Protein AF-K1U2W3-F1 (afdb_monomer)

Nearest PDB structures (foldseek):
  8jty-assembly1_A  TM=2.819E-01  e=9.064E+00  Homo sapiens

Sequence (223 aa):
GIPAWRIVFTFLGMDSWVSMHGISTFSLTIGEWFLGCLILLYLIFPLLRFFMIKSEKFFFIIATGIYLIVLFHYDFSVPIHMNFFLKGYEFVIGMMIGYYHEKFNPKWIFLSLPVVIFFVLCPFALPISTGLKITILAVAFWISAACLEPVLEKGHGRFLRTISNYSYEVFLVHHIIIYFITPRAIPYMRGMVGVLGLFLVELLLMAVLGFLLKFISDQCIAA

Foldseek 3Di:
DQDPVLCVCVVVLNQQLVVLVVRHGPDPLFNHNVNNLVVVLVVCVVVLVVVCVVPVVVSLVVLVVQLVCCQVVPPDSGDPVSDSSLVSSLVSVVVCCVPPPPADDLVLLVVLVVLLVCCLQPVPPDPDGNSVSVSSNSVSVVSNVRSCVVVCCVVVVPVVVVVVLLVVLLVRCLVVLCVPQVVVQVVVQDPSVSVVVSVVVSVVVSVVRSVVVSVVVVVVVVD

Organism: NCBI:txid408170

Secondary structure (DSSP, 8-state):
---GGGHHHHHTT-HHHHHHTT------SSS-HHHHHHHHHHHHHHHHHHHHHH-HHHHHHHHHHHHHHHHHS---SS-GGG-HHHHHHHHHHHHHHHHH-SS--GGGHHHHHHHHHHHHH-TTS--S-HHHHHHHHHHHHHHHHHHHHHHHHTTTTHHHHHHHHHHHHHHHHHHHHHHHHHHHHGGG--HHHHHHHHHHHHHHHHHHHHHHHHHHHHHHHH-

InterPro domains:
  IPR002656 Acyltransferase 3 domain [PF01757] (18-211)

Mean predicted aligned error: 6.14 Å

pLDDT: mean 88.15, std 7.67, range [52.78, 97.62]

Structure (mmCIF, N/CA/C/O backbone):
data_AF-K1U2W3-F1
#
_entry.id   AF-K1U2W3-F1
#
loop_
_atom_site.group_PDB
_atom_site.id
_atom_site.type_symbol
_atom_site.label_atom_id
_atom_site.label_alt_id
_atom_site.label_comp_id
_atom_site.label_asym_id
_atom_site.label_entity_id
_atom_site.label_seq_id
_atom_site.pdbx_PDB_ins_code
_atom_site.Cartn_x
_atom_site.Cartn_y
_atom_site.Cartn_z
_atom_site.occupancy
_atom_site.B_iso_or_equiv
_atom_site.auth_seq_id
_atom_site.auth_comp_id
_atom_site.auth_asym_id
_atom_site.auth_atom_id
_atom_site.pdbx_PDB_model_num
ATOM 1 N N . GLY A 1 1 ? 12.470 -21.668 -22.180 1.00 72.81 1 GLY A N 1
ATOM 2 C CA . GLY A 1 1 ? 11.180 -20.994 -22.441 1.00 72.81 1 GLY A CA 1
ATOM 3 C C . GLY A 1 1 ? 10.257 -21.176 -21.251 1.00 72.81 1 GLY A C 1
ATOM 4 O O . GLY A 1 1 ? 10.437 -22.142 -20.518 1.00 72.81 1 GLY A O 1
ATOM 5 N N . ILE A 1 2 ? 9.318 -20.253 -21.028 1.00 82.69 2 ILE A N 1
ATOM 6 C CA . ILE A 1 2 ? 8.350 -20.325 -19.918 1.00 82.69 2 ILE A CA 1
ATOM 7 C C . ILE A 1 2 ? 7.265 -21.369 -20.263 1.00 82.69 2 ILE A C 1
ATOM 9 O O . ILE A 1 2 ? 6.717 -21.302 -21.363 1.00 82.69 2 ILE A O 1
ATOM 13 N N . PRO A 1 3 ? 6.942 -22.336 -19.378 1.00 88.81 3 PRO A N 1
ATOM 14 C CA . PRO A 1 3 ? 5.881 -23.316 -19.629 1.00 88.81 3 PRO A CA 1
ATOM 15 C C . PRO A 1 3 ? 4.507 -22.661 -19.826 1.00 88.81 3 PRO A C 1
ATOM 17 O O . PRO A 1 3 ? 4.100 -21.842 -19.003 1.00 88.81 3 PRO A O 1
ATOM 20 N N . ALA A 1 4 ? 3.762 -23.072 -20.858 1.00 88.62 4 ALA A N 1
ATOM 21 C CA . ALA A 1 4 ? 2.494 -22.443 -21.256 1.00 88.62 4 ALA A CA 1
ATOM 22 C C . ALA A 1 4 ? 1.434 -22.394 -20.140 1.00 88.62 4 ALA A C 1
ATOM 24 O O . ALA A 1 4 ? 0.724 -21.402 -20.011 1.00 88.62 4 ALA A O 1
ATOM 25 N N . TRP A 1 5 ? 1.367 -23.414 -19.277 1.00 89.56 5 TRP A N 1
ATOM 26 C CA . TRP A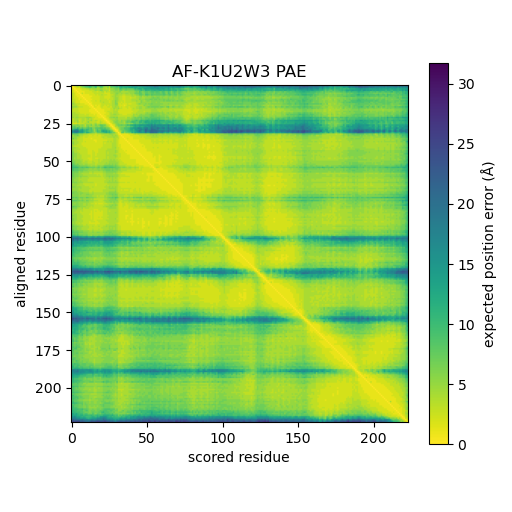 1 5 ? 0.407 -23.460 -18.165 1.00 89.56 5 TRP A CA 1
ATOM 27 C C . TRP A 1 5 ? 0.561 -22.291 -17.175 1.00 89.56 5 TRP A C 1
ATOM 29 O O . TRP A 1 5 ? -0.393 -21.940 -16.486 1.00 89.56 5 TRP A O 1
ATOM 39 N N . ARG A 1 6 ? 1.735 -21.639 -17.121 1.00 87.25 6 ARG A N 1
ATOM 40 C CA . ARG A 1 6 ? 1.985 -20.490 -16.233 1.00 87.25 6 ARG A CA 1
ATOM 41 C C . ARG A 1 6 ? 1.226 -19.224 -16.638 1.00 87.25 6 ARG A C 1
ATOM 43 O O . ARG A 1 6 ? 1.219 -18.275 -15.861 1.00 87.25 6 ARG A O 1
ATOM 50 N N . ILE A 1 7 ? 0.561 -19.211 -17.798 1.00 88.44 7 ILE A N 1
ATOM 51 C CA . ILE A 1 7 ? -0.344 -18.126 -18.210 1.00 88.44 7 ILE A CA 1
ATOM 52 C C . ILE A 1 7 ? -1.524 -17.954 -17.244 1.00 88.44 7 ILE A C 1
ATOM 54 O O . ILE A 1 7 ? -2.069 -16.862 -17.113 1.00 88.44 7 ILE A O 1
ATOM 58 N N . VAL A 1 8 ? -1.883 -19.011 -16.504 1.00 88.50 8 VAL A N 1
ATOM 59 C CA . VAL A 1 8 ? -2.922 -18.957 -15.468 1.00 88.50 8 VAL A CA 1
ATOM 60 C C . VAL A 1 8 ? -2.599 -17.893 -14.417 1.00 88.50 8 VAL A C 1
ATOM 62 O O . VAL A 1 8 ? -3.499 -17.188 -13.979 1.00 88.50 8 VAL A O 1
ATOM 65 N N . PHE A 1 9 ? -1.324 -17.707 -14.055 1.00 87.06 9 PHE A N 1
ATOM 66 C CA . PHE A 1 9 ? -0.948 -16.668 -13.094 1.00 87.06 9 PHE A CA 1
ATOM 67 C C . PHE A 1 9 ? -1.218 -15.257 -13.621 1.00 87.06 9 PHE A C 1
ATOM 69 O O . PHE A 1 9 ? -1.603 -14.398 -12.838 1.00 87.06 9 PHE A O 1
ATOM 76 N N . THR A 1 10 ? -1.081 -15.028 -14.925 1.00 86.44 10 THR A N 1
ATOM 77 C CA . THR A 1 10 ? -1.392 -13.741 -15.564 1.00 86.44 10 THR A CA 1
ATOM 78 C C . THR A 1 10 ? -2.891 -13.469 -15.531 1.00 86.44 10 THR A C 1
ATOM 80 O O . THR A 1 10 ? -3.312 -12.399 -15.109 1.00 86.44 10 THR A O 1
ATOM 83 N N . PHE A 1 11 ? -3.716 -14.462 -15.877 1.00 85.75 11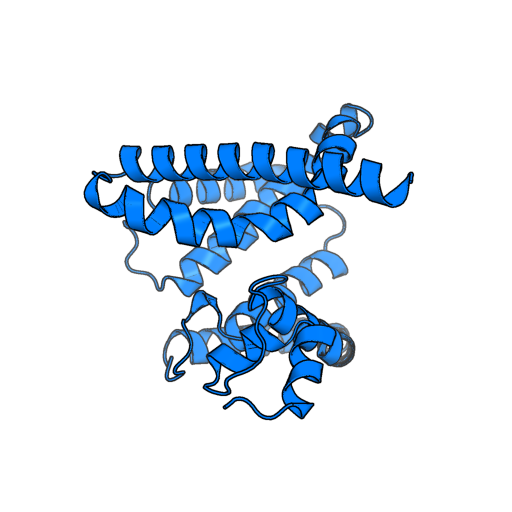 PHE A N 1
ATOM 84 C CA . PHE A 1 11 ? -5.175 -14.325 -15.798 1.00 85.75 11 PHE A CA 1
ATOM 85 C C . PHE A 1 11 ? -5.683 -14.105 -14.370 1.00 85.75 11 PHE A C 1
ATOM 87 O O . PHE A 1 11 ? -6.670 -13.403 -14.173 1.00 85.75 11 PHE A O 1
ATOM 94 N N . LEU A 1 12 ? -5.010 -14.688 -13.377 1.00 86.38 12 LEU A N 1
ATOM 95 C CA . LEU A 1 12 ? -5.342 -14.503 -11.966 1.00 86.38 12 LEU A CA 1
ATOM 96 C C . LEU A 1 12 ? -4.748 -13.221 -11.355 1.00 86.38 12 LEU A C 1
ATOM 98 O O . LEU A 1 12 ? -5.003 -12.966 -10.184 1.00 86.38 12 LEU A O 1
ATOM 102 N N . GLY A 1 13 ? -3.934 -12.443 -12.081 1.00 84.75 13 GLY A N 1
ATOM 103 C CA . GLY A 1 13 ? -3.224 -11.282 -11.516 1.00 84.75 13 GLY A CA 1
ATOM 104 C C . GLY A 1 13 ? -2.169 -11.649 -10.457 1.00 84.75 13 GLY A C 1
ATOM 105 O O . GLY A 1 13 ? -1.847 -10.854 -9.580 1.00 84.75 13 GLY A O 1
ATOM 106 N N . MET A 1 14 ? -1.659 -12.882 -10.503 1.00 89.19 14 MET A N 1
ATOM 107 C CA . MET A 1 14 ? -0.671 -13.450 -9.574 1.00 89.19 14 MET A CA 1
ATOM 108 C C . MET A 1 14 ? 0.736 -13.547 -10.182 1.00 89.19 14 MET A C 1
ATOM 110 O O . MET A 1 14 ? 1.685 -13.929 -9.499 1.00 89.19 14 MET A O 1
ATOM 114 N N . ASP A 1 15 ? 0.883 -13.244 -11.469 1.00 87.12 15 ASP A N 1
ATOM 115 C CA . ASP A 1 15 ? 2.104 -13.418 -12.257 1.00 87.12 15 ASP A CA 1
ATOM 116 C C . ASP A 1 15 ? 3.341 -12.740 -11.648 1.00 87.12 15 ASP A C 1
ATOM 118 O O . ASP A 1 15 ? 4.392 -13.375 -11.511 1.00 87.12 15 ASP A O 1
ATOM 122 N N . SER A 1 16 ? 3.208 -11.481 -11.252 1.00 86.88 16 SER A N 1
ATOM 123 C CA . SER A 1 16 ? 4.288 -10.627 -10.766 1.00 86.88 16 SER A CA 1
ATOM 124 C C . SER A 1 16 ? 4.648 -10.976 -9.321 1.00 86.88 16 SER A C 1
ATOM 126 O O . SER A 1 16 ? 5.827 -11.069 -8.979 1.00 86.88 16 SER A O 1
ATOM 128 N N . TRP A 1 17 ? 3.646 -11.310 -8.501 1.00 88.62 17 TRP A N 1
ATOM 129 C CA . TRP A 1 17 ? 3.848 -11.845 -7.152 1.00 88.62 17 TRP A CA 1
ATOM 130 C C . TRP A 1 17 ? 4.627 -13.168 -7.162 1.00 88.62 17 TRP A C 1
ATOM 132 O O . TRP A 1 17 ? 5.607 -13.337 -6.434 1.00 88.62 17 TRP A O 1
ATOM 142 N N . VAL A 1 18 ? 4.225 -14.105 -8.024 1.00 89.06 18 VAL A N 1
ATOM 143 C CA . VAL A 1 18 ? 4.886 -15.410 -8.184 1.00 89.06 18 VAL A CA 1
ATOM 144 C C . VAL A 1 18 ? 6.309 -15.242 -8.732 1.00 89.06 18 VAL A C 1
ATOM 146 O O . VAL A 1 18 ? 7.233 -15.908 -8.259 1.00 89.06 18 VAL A O 1
ATOM 149 N N . SER A 1 19 ? 6.514 -14.297 -9.656 1.00 87.94 19 SER A N 1
ATOM 150 C CA . SER A 1 19 ? 7.840 -13.981 -10.205 1.00 87.94 19 SER A CA 1
ATOM 151 C C . SER A 1 19 ? 8.833 -13.499 -9.152 1.00 87.94 19 SER A C 1
ATOM 153 O O . SER A 1 19 ? 9.997 -13.894 -9.201 1.00 87.94 19 SER A O 1
ATOM 155 N N . MET A 1 20 ? 8.392 -12.729 -8.153 1.00 85.00 20 MET A N 1
ATOM 156 C CA . MET A 1 20 ? 9.273 -12.309 -7.055 1.00 85.00 20 MET A CA 1
ATOM 157 C C . MET A 1 20 ? 9.817 -13.470 -6.220 1.00 85.00 20 MET A C 1
ATOM 159 O O . MET A 1 20 ? 10.863 -13.342 -5.589 1.00 85.00 20 MET A O 1
ATOM 163 N N . HIS A 1 21 ? 9.122 -14.605 -6.223 1.00 86.25 21 HIS A N 1
ATOM 164 C CA . HIS A 1 21 ? 9.527 -15.809 -5.504 1.00 86.25 21 HIS A CA 1
ATOM 165 C C . HIS A 1 21 ? 10.376 -16.744 -6.388 1.00 86.25 21 HIS A C 1
ATOM 167 O O . HIS A 1 21 ? 10.535 -17.923 -6.083 1.00 86.25 21 HIS A O 1
ATOM 173 N N . GLY A 1 22 ? 10.926 -16.229 -7.496 1.00 84.12 22 GLY A N 1
ATOM 174 C CA . GLY A 1 22 ? 11.860 -16.940 -8.375 1.00 84.12 22 GLY A CA 1
ATOM 175 C C . GLY A 1 22 ? 11.202 -17.786 -9.469 1.00 84.12 22 GLY A C 1
ATOM 176 O O . GLY A 1 22 ? 11.893 -18.501 -10.194 1.00 84.12 22 GLY A O 1
ATOM 177 N N . ILE A 1 23 ? 9.878 -17.718 -9.625 1.00 85.12 23 ILE A N 1
ATOM 178 C CA . ILE A 1 23 ? 9.143 -18.515 -10.612 1.00 85.12 23 ILE A CA 1
ATOM 179 C C . ILE A 1 23 ? 8.775 -17.630 -11.805 1.00 85.12 23 ILE A C 1
ATOM 181 O O . ILE A 1 23 ? 7.821 -16.869 -11.740 1.00 85.12 23 ILE A O 1
ATOM 185 N N . SER A 1 24 ? 9.481 -17.764 -12.931 1.00 85.56 24 SER A N 1
ATOM 186 C CA . SER A 1 24 ? 9.183 -16.977 -14.140 1.00 85.56 24 SER A CA 1
ATOM 187 C C . SER A 1 24 ? 7.762 -17.228 -14.669 1.00 85.56 24 SER A C 1
ATOM 189 O O . SER A 1 24 ? 7.392 -18.382 -14.913 1.00 85.56 24 SER A O 1
ATOM 191 N N . THR A 1 25 ? 6.992 -16.165 -14.900 1.00 85.50 25 THR A N 1
ATOM 192 C CA . THR A 1 25 ? 5.623 -16.194 -15.450 1.00 85.50 25 THR A CA 1
ATOM 193 C C . THR A 1 25 ? 5.496 -15.280 -16.675 1.00 85.50 25 THR A C 1
ATOM 195 O O . THR A 1 25 ? 6.441 -14.580 -17.040 1.00 85.50 25 THR A O 1
ATOM 198 N N . PHE A 1 26 ? 4.333 -15.287 -17.333 1.00 80.81 26 PHE A N 1
ATOM 199 C CA . PHE A 1 26 ? 4.016 -14.358 -18.423 1.00 80.81 26 PHE A CA 1
ATOM 200 C C . PHE A 1 26 ? 3.565 -13.003 -17.859 1.00 80.81 26 PHE A C 1
ATOM 202 O O . PHE A 1 26 ? 2.426 -12.592 -18.070 1.00 80.81 26 PHE A O 1
ATOM 209 N N . SER A 1 27 ? 4.436 -12.347 -17.087 1.00 74.56 27 SER A N 1
ATOM 210 C CA . SER A 1 27 ? 4.086 -11.072 -16.463 1.00 74.56 27 SER A CA 1
ATOM 211 C C . SER A 1 27 ? 3.864 -9.996 -17.517 1.00 74.56 27 SER A C 1
ATOM 213 O O . SER A 1 27 ? 4.746 -9.720 -18.331 1.00 74.56 27 SER A O 1
ATOM 215 N N . LEU A 1 28 ? 2.681 -9.383 -17.483 1.00 68.56 28 LEU A N 1
ATOM 216 C CA . LEU A 1 28 ? 2.372 -8.204 -18.291 1.00 68.56 28 LEU A CA 1
ATOM 217 C C . LEU A 1 28 ? 2.750 -6.903 -17.576 1.00 68.56 28 LEU A C 1
ATOM 219 O O . LEU A 1 28 ? 2.527 -5.830 -18.129 1.00 68.56 28 LEU A O 1
ATOM 223 N N . THR A 1 29 ? 3.294 -6.972 -16.353 1.00 65.44 29 THR A N 1
ATOM 224 C CA . THR A 1 29 ? 3.508 -5.817 -15.453 1.00 65.44 29 THR A CA 1
ATOM 225 C C . THR A 1 29 ? 2.235 -4.999 -15.175 1.00 65.44 29 THR A C 1
ATOM 227 O O . THR A 1 29 ? 2.298 -3.870 -14.702 1.00 65.44 29 THR A O 1
ATOM 230 N N . ILE A 1 30 ? 1.060 -5.572 -15.458 1.00 58.16 30 ILE A N 1
ATOM 231 C CA . ILE A 1 30 ? -0.258 -4.984 -15.199 1.00 58.16 30 ILE A CA 1
ATOM 232 C C . ILE A 1 30 ? -0.783 -5.622 -13.914 1.00 58.16 30 ILE A C 1
ATOM 234 O O . ILE A 1 30 ? -0.904 -6.841 -13.854 1.00 58.16 30 ILE A O 1
ATOM 238 N N . GLY A 1 31 ? -1.107 -4.824 -12.893 1.00 58.09 31 GLY A N 1
ATOM 239 C CA . GLY A 1 31 ? -1.558 -5.378 -11.611 1.00 58.09 31 GLY A CA 1
ATOM 240 C C . GLY A 1 31 ? -0.408 -6.017 -10.835 1.00 58.09 31 GLY A C 1
ATOM 241 O O . GLY A 1 31 ? -0.415 -7.209 -10.564 1.00 58.09 31 GLY A O 1
ATOM 242 N N . GLU A 1 32 ? 0.571 -5.170 -10.526 1.00 76.56 32 GLU A N 1
ATOM 243 C CA . GLU A 1 32 ? 1.824 -5.363 -9.784 1.00 76.56 32 GLU A CA 1
ATOM 244 C C . GLU A 1 32 ? 1.822 -6.397 -8.652 1.00 76.56 32 GLU A C 1
ATOM 246 O O . GLU A 1 32 ? 0.789 -6.878 -8.197 1.00 76.56 32 GLU A O 1
ATOM 251 N N . TRP A 1 33 ? 3.008 -6.696 -8.114 1.00 85.38 33 TRP A N 1
ATOM 252 C CA . TRP A 1 33 ? 3.175 -7.612 -6.974 1.00 85.38 33 TRP A CA 1
ATOM 253 C C . TRP A 1 33 ? 2.159 -7.388 -5.838 1.00 85.38 33 TRP A C 1
ATOM 255 O O . TRP A 1 33 ? 1.709 -8.339 -5.198 1.00 85.38 33 TRP A O 1
ATOM 265 N N . PHE A 1 34 ? 1.759 -6.135 -5.614 1.00 86.19 34 PHE A N 1
ATOM 266 C CA . PHE A 1 34 ? 0.780 -5.760 -4.607 1.00 86.19 34 PHE A CA 1
ATOM 267 C C . PHE A 1 34 ? -0.620 -6.335 -4.871 1.00 86.19 34 PHE A C 1
ATOM 269 O O . PHE A 1 34 ? -1.275 -6.754 -3.921 1.00 86.19 34 PHE A O 1
ATOM 276 N N . LEU A 1 35 ? -1.075 -6.423 -6.127 1.00 88.00 35 LEU A N 1
ATOM 277 C CA . LEU A 1 35 ? -2.374 -7.016 -6.462 1.00 88.00 35 LEU A CA 1
ATOM 278 C C . LEU A 1 35 ? -2.407 -8.501 -6.090 1.00 88.00 35 LEU A C 1
ATOM 280 O O . LEU A 1 35 ? -3.328 -8.941 -5.404 1.00 88.00 35 LEU A O 1
ATOM 284 N N . GLY A 1 36 ? -1.370 -9.254 -6.466 1.00 89.75 36 GLY A N 1
ATOM 285 C CA . GLY A 1 36 ? -1.254 -10.661 -6.084 1.00 89.75 36 GLY A CA 1
ATOM 286 C C . GLY A 1 36 ? -1.184 -10.847 -4.563 1.00 89.75 36 GLY A C 1
ATOM 287 O O . GLY A 1 36 ? -1.848 -11.724 -4.008 1.00 89.75 36 GLY A O 1
ATOM 288 N N . CYS A 1 37 ? -0.461 -9.964 -3.864 1.00 92.31 37 CYS A N 1
ATOM 289 C CA . CYS A 1 37 ? -0.459 -9.925 -2.400 1.00 92.31 37 CYS A CA 1
ATOM 290 C C . CYS A 1 37 ? -1.869 -9.699 -1.833 1.00 92.31 37 CYS A C 1
ATOM 292 O O . CYS A 1 37 ? -2.279 -10.403 -0.910 1.00 92.31 37 CYS A O 1
ATOM 294 N N . LEU A 1 38 ? -2.619 -8.736 -2.378 1.00 91.94 38 LEU A N 1
ATOM 295 C CA . LEU A 1 38 ? -3.979 -8.429 -1.943 1.00 91.94 38 LEU A CA 1
ATOM 296 C C . LEU A 1 38 ? -4.921 -9.611 -2.156 1.00 91.94 38 LEU A C 1
ATOM 298 O O . LEU A 1 38 ? -5.661 -9.944 -1.237 1.00 91.94 38 LEU A O 1
ATOM 302 N N . ILE A 1 39 ? -4.878 -10.275 -3.314 1.00 92.62 39 ILE A N 1
ATOM 303 C CA . ILE A 1 39 ? -5.711 -11.458 -3.582 1.00 92.62 39 ILE A CA 1
ATOM 304 C C . ILE A 1 39 ? -5.495 -12.511 -2.489 1.00 92.62 39 ILE A C 1
ATOM 306 O O . ILE A 1 39 ? -6.462 -13.002 -1.905 1.00 92.62 39 ILE A O 1
ATOM 310 N N . LEU A 1 40 ? -4.238 -12.806 -2.143 1.00 94.50 40 LEU A N 1
ATOM 311 C CA . LEU A 1 40 ? -3.920 -13.738 -1.058 1.00 94.50 40 LEU A CA 1
ATOM 312 C C . LEU A 1 40 ? -4.450 -13.260 0.301 1.00 94.50 40 LEU A C 1
ATOM 314 O O . LEU A 1 40 ? -5.015 -14.061 1.046 1.00 94.50 40 LEU A O 1
ATOM 318 N N . LEU A 1 41 ? -4.314 -11.967 0.616 1.00 96.00 41 LEU A N 1
ATOM 319 C CA . LEU A 1 41 ? -4.842 -11.379 1.852 1.00 96.00 41 LEU A CA 1
ATOM 320 C C . LEU A 1 41 ? -6.369 -11.499 1.944 1.00 96.00 41 LEU A C 1
ATOM 322 O O . LEU A 1 41 ? -6.892 -11.853 3.000 1.00 96.00 41 LEU A O 1
ATOM 326 N N . TYR A 1 42 ? -7.088 -11.284 0.842 1.00 95.31 42 TYR A N 1
ATOM 327 C CA . TYR A 1 42 ? -8.540 -11.458 0.787 1.00 95.31 42 TYR A CA 1
ATOM 328 C C . TYR A 1 42 ? -8.967 -12.925 0.908 1.00 95.31 42 TYR A C 1
ATOM 330 O O . TYR A 1 42 ? -9.982 -13.207 1.542 1.00 95.31 42 TYR A O 1
ATOM 338 N N . LEU A 1 43 ? -8.189 -13.874 0.380 1.00 96.31 43 LEU A N 1
ATOM 339 C CA . LEU A 1 43 ? -8.463 -15.303 0.573 1.00 96.31 43 LEU A CA 1
ATOM 340 C C . LEU A 1 43 ? -8.335 -15.721 2.045 1.00 96.31 43 LEU A C 1
ATOM 342 O O . LEU A 1 43 ? -9.144 -16.513 2.528 1.00 96.31 43 LEU A O 1
ATOM 346 N N . ILE A 1 44 ? -7.358 -15.173 2.778 1.00 97.00 44 ILE A N 1
ATOM 347 C CA . ILE A 1 44 ? -7.189 -15.456 4.214 1.00 97.00 44 ILE A CA 1
ATOM 348 C C . ILE A 1 44 ? -8.054 -14.568 5.119 1.00 97.00 44 ILE A C 1
ATOM 350 O O . ILE A 1 44 ? -8.180 -14.850 6.312 1.00 97.00 44 ILE A O 1
ATOM 354 N N . PHE A 1 45 ? -8.673 -13.512 4.584 1.00 96.81 45 PHE A N 1
ATOM 355 C CA . PHE A 1 45 ? -9.470 -12.550 5.347 1.00 96.81 45 PHE A CA 1
ATOM 356 C C . PHE A 1 45 ? -10.551 -13.191 6.234 1.00 96.81 45 PHE A C 1
ATOM 358 O O . PHE A 1 45 ? -10.643 -12.792 7.396 1.00 96.81 45 PHE A O 1
ATOM 365 N N . PRO A 1 46 ? -11.333 -14.202 5.794 1.00 96.69 46 PRO A N 1
ATOM 366 C CA . PRO A 1 46 ? -12.329 -14.838 6.659 1.00 96.69 46 PRO A CA 1
ATOM 367 C C . PRO A 1 46 ? -11.716 -15.432 7.932 1.00 96.69 46 PRO A C 1
ATOM 369 O O . PRO A 1 46 ? -12.301 -15.326 9.011 1.00 96.69 46 PRO A O 1
ATOM 372 N N . LEU A 1 47 ? -10.514 -16.005 7.819 1.00 96.69 47 LEU A N 1
ATOM 373 C CA . LEU A 1 47 ? -9.772 -16.570 8.942 1.00 96.69 47 LEU A CA 1
ATOM 374 C C . LEU A 1 47 ? -9.220 -15.471 9.858 1.00 96.69 47 LEU A C 1
ATOM 376 O O . LEU A 1 47 ? -9.382 -15.550 11.076 1.00 96.69 47 LEU A O 1
ATOM 380 N N . LEU A 1 48 ? -8.616 -14.426 9.280 1.00 96.69 48 LEU A N 1
ATOM 381 C CA . LEU A 1 48 ? -8.136 -13.263 10.036 1.00 96.69 48 LEU A CA 1
ATOM 382 C C . LEU A 1 48 ? -9.277 -12.619 10.833 1.00 96.69 48 LEU A C 1
ATOM 384 O O . LEU A 1 48 ? -9.153 -12.397 12.037 1.00 96.69 48 LEU A O 1
ATOM 388 N N . ARG A 1 49 ? -10.423 -12.399 10.181 1.00 96.25 49 ARG A N 1
ATOM 389 C CA . ARG A 1 49 ? -11.631 -11.851 10.800 1.00 96.25 49 ARG A CA 1
ATOM 390 C C . ARG A 1 49 ? -12.168 -12.763 11.902 1.00 96.25 49 ARG A C 1
ATOM 392 O O . ARG A 1 49 ? -12.549 -12.265 12.959 1.00 96.25 49 ARG A O 1
ATOM 399 N N . PHE A 1 50 ? -12.190 -14.079 11.685 1.00 96.75 50 PHE A N 1
ATOM 400 C CA . PHE A 1 50 ? -12.633 -15.045 12.694 1.00 96.75 50 PHE A CA 1
ATOM 401 C C . PHE A 1 50 ? -11.818 -14.925 13.990 1.00 96.75 50 PHE A C 1
ATOM 403 O O . PHE A 1 50 ? -12.396 -14.815 15.073 1.00 96.75 50 PHE A O 1
ATOM 410 N N . PHE A 1 51 ? -10.486 -14.881 13.894 1.00 96.38 51 PHE A N 1
ATOM 411 C CA . PHE A 1 51 ? -9.628 -14.721 15.071 1.00 96.38 51 PHE A CA 1
ATOM 412 C C . PHE A 1 51 ? -9.744 -13.335 15.710 1.00 96.38 51 PHE A C 1
ATOM 414 O O . PHE A 1 51 ? -9.811 -13.243 16.938 1.00 96.38 51 PHE A O 1
ATOM 421 N N . MET A 1 52 ? -9.827 -12.278 14.897 1.00 96.12 52 MET A N 1
ATOM 422 C CA . MET A 1 52 ? -9.998 -10.904 15.373 1.00 96.12 52 MET A CA 1
ATOM 423 C C . MET A 1 52 ? -11.262 -10.744 16.223 1.00 96.12 52 MET A C 1
ATOM 425 O O . MET A 1 52 ? -11.203 -10.138 17.289 1.00 96.12 52 MET A O 1
ATOM 429 N N . ILE A 1 53 ? -12.394 -11.295 15.775 1.00 95.38 53 ILE A N 1
ATOM 430 C CA . ILE A 1 53 ? -13.671 -11.195 16.500 1.00 95.38 53 ILE A CA 1
ATOM 431 C C . ILE A 1 53 ? -13.656 -12.064 17.760 1.00 95.38 53 ILE A C 1
ATOM 433 O O . ILE A 1 53 ? -14.219 -11.680 18.781 1.00 95.38 53 ILE A O 1
ATOM 437 N N . LYS A 1 54 ? -13.001 -13.231 17.712 1.00 95.12 54 LYS A N 1
ATOM 438 C CA . LYS A 1 54 ? -12.923 -14.134 18.865 1.00 95.12 54 LYS A CA 1
ATOM 439 C C . LYS A 1 54 ? -12.131 -13.528 20.022 1.00 95.12 54 LYS A C 1
ATOM 441 O O . LYS A 1 54 ? -12.501 -13.721 21.176 1.00 95.12 54 LYS A O 1
ATOM 446 N N . SER A 1 55 ? -11.024 -12.847 19.729 1.00 94.75 55 SER A N 1
ATOM 447 C CA . SER A 1 55 ? -10.220 -12.179 20.751 1.00 94.75 55 SER A CA 1
ATOM 448 C C . SER A 1 55 ? -9.341 -11.084 20.147 1.00 94.75 55 SER A C 1
ATOM 450 O O . SER A 1 55 ? -8.171 -11.318 19.841 1.00 94.75 55 SER A O 1
ATOM 452 N N . GLU A 1 56 ? -9.886 -9.871 20.068 1.00 93.69 56 GLU A N 1
ATOM 453 C CA . GLU A 1 56 ? -9.249 -8.684 19.483 1.00 93.69 56 GLU A CA 1
ATOM 454 C C . GLU A 1 56 ? -7.824 -8.445 20.001 1.00 93.69 56 GLU A C 1
ATOM 456 O O . GLU A 1 56 ? -6.868 -8.437 19.229 1.00 93.69 56 GLU A O 1
ATOM 461 N N . LYS A 1 57 ? -7.667 -8.297 21.324 1.00 94.44 57 LYS A N 1
ATOM 462 C CA . LYS A 1 57 ? -6.376 -7.958 21.943 1.00 94.44 57 LYS A CA 1
ATOM 463 C C . LYS A 1 57 ? -5.319 -9.023 21.667 1.00 94.44 57 LYS A C 1
ATOM 465 O O . LYS A 1 57 ? -4.195 -8.700 21.303 1.00 94.44 57 LYS A O 1
ATOM 470 N N . PHE A 1 58 ? -5.685 -10.293 21.829 1.00 95.75 58 PHE A N 1
ATOM 471 C CA . PHE A 1 58 ? -4.773 -11.413 21.592 1.00 95.75 58 PHE A CA 1
ATOM 472 C C . PHE A 1 58 ? -4.373 -11.514 20.119 1.00 95.75 58 PHE A C 1
ATOM 474 O O . PHE A 1 58 ? -3.193 -11.661 19.814 1.00 95.75 58 PHE A O 1
ATOM 481 N N . PHE A 1 59 ? -5.341 -11.373 19.210 1.00 96.69 59 PHE A N 1
ATOM 482 C CA . PHE A 1 59 ? -5.091 -11.351 17.775 1.00 96.69 59 PHE A CA 1
ATOM 483 C C . PHE A 1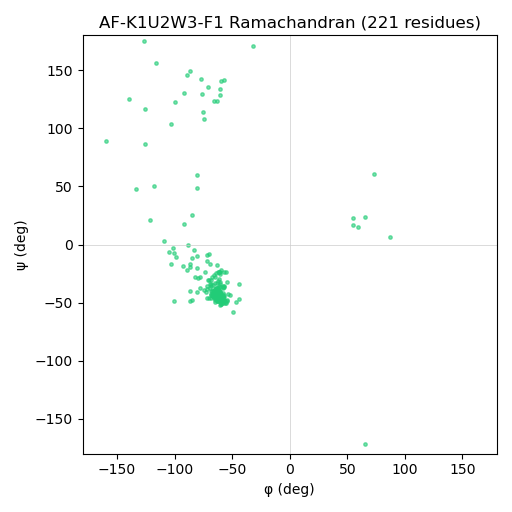 59 ? -4.133 -10.217 17.393 1.00 96.69 59 PHE A C 1
ATOM 485 O O . PHE A 1 59 ? -3.150 -10.460 16.697 1.00 96.69 59 PHE A O 1
ATOM 492 N N . PHE A 1 60 ? -4.361 -9.006 17.911 1.00 96.19 60 PHE A N 1
ATOM 493 C CA . PHE A 1 60 ? -3.499 -7.857 17.648 1.00 96.19 60 PHE A CA 1
ATOM 494 C C . PHE A 1 60 ? -2.082 -8.041 18.202 1.00 96.19 60 PHE A C 1
ATOM 496 O O . PHE A 1 60 ? -1.110 -7.755 17.503 1.00 96.19 60 PHE A O 1
ATOM 503 N N . ILE A 1 61 ? -1.943 -8.567 19.424 1.00 97.38 61 ILE A N 1
ATOM 504 C CA . ILE A 1 61 ? -0.635 -8.867 20.027 1.00 97.38 61 ILE A CA 1
ATOM 505 C C . ILE A 1 61 ? 0.126 -9.891 19.178 1.00 97.38 61 ILE A C 1
ATOM 507 O O . ILE A 1 61 ? 1.300 -9.676 18.884 1.00 97.38 61 ILE A O 1
ATOM 511 N N . ILE A 1 62 ? -0.531 -10.969 18.736 1.00 97.44 62 ILE A N 1
ATOM 512 C CA . ILE A 1 62 ? 0.095 -11.979 17.870 1.00 97.44 62 ILE A CA 1
ATOM 513 C C . ILE A 1 62 ? 0.499 -11.377 16.525 1.00 97.44 62 ILE A C 1
ATOM 515 O O . ILE A 1 62 ? 1.637 -11.563 16.101 1.00 97.44 62 ILE A O 1
ATOM 519 N N . ALA A 1 63 ? -0.402 -10.649 15.861 1.00 97.31 63 ALA A N 1
ATOM 520 C CA . ALA A 1 63 ? -0.123 -10.041 14.563 1.00 97.31 63 ALA A CA 1
ATOM 521 C C . ALA A 1 63 ? 1.060 -9.064 14.648 1.00 97.31 63 ALA A C 1
ATOM 523 O O . ALA A 1 63 ? 1.961 -9.107 13.811 1.00 97.31 63 ALA A O 1
ATOM 524 N N . THR A 1 64 ? 1.104 -8.254 15.709 1.00 97.00 64 THR A N 1
ATOM 525 C CA . THR A 1 64 ? 2.220 -7.342 15.997 1.00 97.00 64 THR A CA 1
ATOM 526 C C . THR A 1 64 ? 3.507 -8.114 16.284 1.00 97.00 64 THR A C 1
ATOM 528 O O . THR A 1 64 ? 4.563 -7.753 15.777 1.00 97.00 64 THR A O 1
ATOM 531 N N . GLY A 1 65 ? 3.438 -9.202 17.055 1.00 97.62 65 GLY A N 1
ATOM 532 C CA . GLY A 1 65 ? 4.588 -10.060 17.341 1.00 97.62 65 GLY A CA 1
ATOM 533 C C . GLY A 1 65 ? 5.194 -10.661 16.072 1.00 97.62 65 GLY A C 1
ATOM 534 O O . GLY A 1 65 ? 6.398 -10.541 15.859 1.00 97.62 65 GLY A O 1
ATOM 535 N N . ILE A 1 66 ? 4.362 -11.228 15.191 1.00 96.94 66 ILE A N 1
ATOM 536 C CA . ILE A 1 66 ? 4.792 -11.757 13.885 1.00 96.94 66 ILE A CA 1
ATOM 537 C C . ILE A 1 66 ? 5.437 -10.648 13.052 1.00 96.94 66 ILE A C 1
ATOM 539 O O . ILE A 1 66 ? 6.529 -10.840 12.520 1.00 96.94 66 ILE A O 1
ATOM 543 N N . TYR A 1 67 ? 4.796 -9.479 12.977 1.00 96.75 67 TYR A N 1
ATOM 544 C CA . TYR A 1 67 ? 5.323 -8.325 12.255 1.00 96.75 67 TYR A CA 1
ATOM 545 C C . TYR A 1 67 ? 6.717 -7.919 12.750 1.00 96.75 67 TYR A C 1
ATOM 547 O O . TYR A 1 67 ? 7.634 -7.799 11.942 1.00 96.75 67 TYR A O 1
ATOM 555 N N . LEU A 1 68 ? 6.905 -7.755 14.064 1.00 96.00 68 LEU A N 1
ATOM 556 C CA . LEU A 1 68 ? 8.190 -7.344 14.638 1.00 96.00 68 LEU A CA 1
ATOM 557 C C . LEU A 1 68 ? 9.271 -8.413 14.446 1.00 96.00 68 LEU A C 1
ATOM 559 O O . LEU A 1 68 ? 10.401 -8.066 14.110 1.00 96.00 68 LEU A O 1
ATOM 563 N N . ILE A 1 69 ? 8.933 -9.696 14.605 1.00 95.94 69 ILE A N 1
ATOM 564 C CA . ILE A 1 69 ? 9.872 -10.800 14.366 1.00 95.94 69 ILE A CA 1
ATOM 565 C C . ILE A 1 69 ? 10.344 -10.780 12.911 1.00 95.94 69 ILE A C 1
ATOM 567 O O . ILE A 1 69 ? 11.547 -10.748 12.671 1.00 95.94 69 ILE A O 1
ATOM 571 N N . VAL A 1 70 ? 9.419 -10.734 11.946 1.00 95.56 70 VAL A N 1
ATOM 572 C CA . VAL A 1 70 ? 9.768 -10.701 10.515 1.00 95.56 70 VAL A CA 1
ATOM 573 C C . VAL A 1 70 ? 10.572 -9.450 10.176 1.00 95.56 70 VAL A C 1
ATOM 575 O O . VAL A 1 70 ? 11.525 -9.516 9.409 1.00 95.56 70 VAL A O 1
ATOM 578 N N . LEU A 1 71 ? 10.210 -8.305 10.748 1.00 94.19 71 LEU A N 1
ATOM 579 C CA . LEU A 1 71 ? 10.867 -7.032 10.491 1.00 94.19 71 LEU A CA 1
ATOM 580 C C . LEU A 1 71 ? 12.318 -6.992 11.000 1.00 94.19 71 LEU A C 1
ATOM 582 O O . LEU A 1 71 ? 13.181 -6.459 10.304 1.00 94.19 71 LEU A O 1
ATOM 586 N N . PHE A 1 72 ? 12.582 -7.494 12.211 1.00 92.88 72 PHE A N 1
ATOM 587 C CA . PHE A 1 72 ? 13.914 -7.442 12.829 1.00 92.88 72 PHE A CA 1
ATOM 588 C C . PHE A 1 72 ? 14.795 -8.651 12.489 1.00 92.88 72 PHE A C 1
ATOM 590 O O . PHE A 1 72 ? 16.017 -8.532 12.530 1.00 92.88 72 PHE A O 1
ATOM 597 N N . HIS A 1 73 ? 14.198 -9.779 12.100 1.00 93.81 73 HIS A N 1
ATOM 598 C CA . HIS A 1 73 ? 14.888 -10.994 11.655 1.00 93.81 73 HIS A CA 1
ATOM 599 C C . HIS A 1 73 ? 14.537 -11.320 10.199 1.00 93.81 73 HIS A C 1
ATOM 601 O O . HIS A 1 73 ? 14.116 -12.427 9.866 1.00 93.81 73 HIS A O 1
ATOM 607 N N . TYR A 1 74 ? 14.661 -10.318 9.329 1.00 92.50 74 TYR A N 1
ATOM 608 C CA . TYR A 1 74 ? 14.263 -10.434 7.932 1.00 92.50 74 TYR A CA 1
ATOM 609 C C . TYR A 1 74 ? 15.260 -11.285 7.127 1.00 92.50 74 TYR A C 1
ATOM 611 O O . TYR A 1 74 ? 16.352 -10.816 6.818 1.00 92.50 74 TYR A O 1
ATOM 619 N N . ASP A 1 75 ? 14.859 -12.504 6.755 1.00 91.12 75 ASP A N 1
ATOM 620 C CA . ASP A 1 75 ? 15.680 -13.476 6.000 1.00 91.12 75 ASP A CA 1
ATOM 621 C C . ASP A 1 75 ? 15.035 -13.893 4.659 1.00 91.12 75 ASP A C 1
ATOM 623 O O . ASP A 1 75 ? 15.302 -14.948 4.089 1.00 91.12 75 ASP A O 1
ATOM 627 N N . PHE A 1 76 ? 14.111 -13.077 4.142 1.00 90.06 76 PHE A N 1
ATOM 628 C CA . PHE A 1 76 ? 13.445 -13.365 2.871 1.00 90.06 76 PHE A CA 1
ATOM 629 C C . PHE A 1 76 ? 14.219 -12.779 1.687 1.00 90.06 76 PHE A C 1
ATOM 631 O O . PHE A 1 76 ? 14.742 -11.669 1.753 1.00 90.06 76 PHE A O 1
ATOM 638 N N . SER A 1 77 ? 14.190 -13.479 0.550 1.00 88.31 77 SER A N 1
ATOM 639 C CA . SER A 1 77 ? 14.786 -13.013 -0.711 1.00 88.31 77 SER A CA 1
ATOM 640 C C . SER A 1 77 ? 14.020 -11.862 -1.374 1.00 88.31 77 SER A C 1
ATOM 642 O O . SER A 1 77 ? 14.529 -11.232 -2.299 1.00 88.31 77 SER A O 1
ATOM 644 N N . VAL A 1 78 ? 12.785 -11.596 -0.938 1.00 89.50 78 VAL A N 1
ATOM 645 C CA . VAL A 1 78 ? 11.942 -10.524 -1.481 1.00 89.50 78 VAL A CA 1
ATOM 646 C C . VAL A 1 78 ? 12.224 -9.194 -0.775 1.00 89.50 78 VAL A C 1
ATOM 648 O O . VAL A 1 78 ? 12.542 -9.200 0.415 1.00 89.50 78 VAL A O 1
ATOM 651 N N . PRO A 1 79 ? 12.079 -8.034 -1.440 1.00 89.00 79 PRO A N 1
ATOM 652 C CA . PRO A 1 79 ? 12.222 -6.739 -0.780 1.00 89.00 79 PRO A CA 1
ATOM 653 C C . PRO A 1 79 ? 11.257 -6.575 0.400 1.00 89.00 79 PRO A C 1
ATOM 655 O O . PRO A 1 79 ? 10.090 -6.950 0.315 1.00 89.00 79 PRO A O 1
ATOM 658 N N . ILE A 1 80 ? 11.725 -5.943 1.481 1.00 89.56 80 ILE A N 1
ATOM 659 C CA . ILE A 1 80 ? 10.967 -5.794 2.736 1.00 89.56 80 ILE A CA 1
ATOM 660 C C . ILE A 1 80 ? 9.577 -5.173 2.532 1.00 89.56 80 ILE A C 1
ATOM 662 O O . ILE A 1 80 ? 8.583 -5.655 3.063 1.00 89.56 80 ILE A O 1
ATOM 666 N N . HIS A 1 81 ? 9.476 -4.143 1.691 1.00 84.88 81 HIS A N 1
ATOM 667 C CA . HIS A 1 81 ? 8.220 -3.446 1.412 1.00 84.88 81 HIS A CA 1
ATOM 668 C C . HIS A 1 81 ? 7.244 -4.272 0.564 1.00 84.88 81 HIS A C 1
ATOM 670 O O . HIS A 1 81 ? 6.100 -3.859 0.417 1.00 84.88 81 HIS A O 1
ATOM 676 N N . MET A 1 82 ? 7.674 -5.413 0.027 1.00 88.88 82 MET A N 1
ATOM 677 C CA . MET A 1 82 ? 6.840 -6.327 -0.750 1.00 88.88 82 MET A CA 1
ATOM 678 C C . MET A 1 82 ? 6.530 -7.631 -0.002 1.00 88.88 82 MET A C 1
ATOM 680 O O . MET A 1 82 ? 5.901 -8.533 -0.549 1.00 88.88 82 MET A O 1
ATOM 684 N N . ASN A 1 83 ? 6.985 -7.762 1.246 1.00 92.69 83 ASN A N 1
ATOM 685 C CA . ASN A 1 83 ? 6.810 -8.980 2.022 1.00 92.69 83 ASN A CA 1
ATOM 686 C C . ASN A 1 83 ? 5.350 -9.189 2.448 1.00 92.69 83 ASN A C 1
ATOM 688 O O . ASN A 1 83 ? 4.708 -8.277 2.976 1.00 92.69 83 ASN A O 1
ATOM 692 N N . PHE A 1 84 ? 4.870 -10.426 2.307 1.00 94.06 84 PHE A N 1
ATOM 693 C CA . PHE A 1 84 ? 3.501 -10.806 2.650 1.00 94.06 84 PHE A CA 1
ATOM 694 C C . PHE A 1 84 ? 3.136 -10.526 4.109 1.00 94.06 84 PHE A C 1
ATOM 696 O O . PHE A 1 84 ? 2.060 -10.006 4.374 1.00 94.06 84 PHE A O 1
ATOM 703 N N . PHE A 1 85 ? 4.011 -10.843 5.067 1.00 94.88 85 PHE A N 1
ATOM 704 C CA . PHE A 1 85 ? 3.699 -10.682 6.490 1.00 94.88 85 PHE A CA 1
ATOM 705 C C . PHE A 1 85 ? 3.665 -9.214 6.902 1.00 94.88 85 PHE A C 1
ATOM 707 O O . PHE A 1 85 ? 2.799 -8.812 7.677 1.00 94.88 85 PHE A O 1
ATOM 714 N N . LEU A 1 86 ? 4.568 -8.398 6.352 1.00 94.25 86 LEU A N 1
ATOM 715 C CA . LEU A 1 86 ? 4.589 -6.966 6.643 1.00 94.25 86 LEU A CA 1
ATOM 716 C C . LEU A 1 86 ? 3.356 -6.270 6.056 1.00 94.25 86 LEU A C 1
ATOM 718 O O . LEU A 1 86 ? 2.694 -5.507 6.757 1.00 94.25 86 LEU A O 1
ATOM 722 N N . LYS A 1 87 ? 2.974 -6.607 4.818 1.00 93.62 87 LYS A N 1
ATOM 723 C CA . LYS A 1 87 ? 1.733 -6.104 4.206 1.00 93.62 87 LYS A CA 1
ATOM 724 C C . LYS A 1 87 ? 0.479 -6.679 4.851 1.00 93.62 87 LYS A C 1
ATOM 726 O O . LYS A 1 87 ? -0.509 -5.970 5.013 1.00 93.62 87 LYS A O 1
ATOM 731 N N . GLY A 1 88 ? 0.534 -7.929 5.294 1.00 95.69 88 GLY A N 1
ATOM 732 C CA . GLY A 1 88 ? -0.525 -8.563 6.066 1.00 95.69 88 GLY A CA 1
ATOM 733 C C . GLY A 1 88 ? -0.772 -7.861 7.395 1.00 95.69 88 GLY A C 1
ATOM 734 O O . GLY A 1 88 ? -1.923 -7.700 7.783 1.00 95.69 88 GLY A O 1
ATOM 735 N N . TYR A 1 89 ? 0.272 -7.369 8.063 1.00 96.56 89 TYR A N 1
ATOM 736 C CA . TYR A 1 89 ? 0.109 -6.574 9.277 1.00 96.56 89 TYR A CA 1
ATOM 737 C C . TYR A 1 89 ? -0.545 -5.211 9.007 1.00 96.56 89 TYR A C 1
ATOM 739 O O . TYR A 1 89 ? -1.480 -4.836 9.713 1.00 96.56 89 TYR A O 1
ATOM 747 N N . GLU A 1 90 ? -0.131 -4.499 7.952 1.00 94.88 90 GLU A N 1
ATOM 748 C CA . GLU A 1 90 ? -0.801 -3.260 7.516 1.00 94.88 90 GLU A CA 1
ATOM 749 C C . GLU A 1 90 ? -2.287 -3.509 7.192 1.00 94.88 90 GLU A C 1
ATOM 751 O O . GLU A 1 90 ? -3.159 -2.746 7.611 1.00 94.88 90 GLU A O 1
ATOM 756 N N . PHE A 1 91 ? -2.590 -4.622 6.520 1.00 95.50 91 PHE A N 1
ATOM 757 C CA . PHE A 1 91 ? -3.956 -5.060 6.234 1.00 95.50 91 PHE A CA 1
ATOM 758 C C . PHE A 1 91 ? -4.747 -5.379 7.512 1.00 95.50 91 PHE A C 1
ATOM 760 O O . PHE A 1 91 ? -5.908 -4.992 7.629 1.00 95.50 91 PHE A O 1
ATOM 767 N N . VAL A 1 92 ? -4.124 -6.029 8.501 1.00 96.19 92 VAL A N 1
ATOM 768 C CA . VAL A 1 92 ? -4.728 -6.290 9.818 1.00 96.19 92 VAL A CA 1
ATOM 769 C C . VAL A 1 92 ? -5.057 -4.991 10.551 1.00 96.19 92 VAL A C 1
ATOM 771 O O . VAL A 1 92 ? -6.155 -4.877 11.094 1.00 96.19 92 VAL A O 1
ATOM 774 N N . ILE A 1 93 ? -4.161 -3.998 10.537 1.00 95.38 93 ILE A N 1
ATOM 775 C CA . ILE A 1 93 ? -4.447 -2.677 11.116 1.00 95.38 93 ILE A CA 1
ATOM 776 C C . ILE A 1 93 ? -5.657 -2.048 10.419 1.00 95.38 93 ILE A C 1
ATOM 778 O O . ILE A 1 93 ? -6.580 -1.598 11.095 1.00 95.38 93 ILE A O 1
ATOM 782 N N . GLY A 1 94 ? -5.686 -2.064 9.083 1.00 93.12 94 GLY A N 1
ATOM 783 C CA . GLY A 1 94 ? -6.821 -1.564 8.305 1.00 93.12 94 GLY A CA 1
ATOM 784 C C . GLY A 1 94 ? -8.132 -2.275 8.652 1.00 93.12 94 GLY A C 1
ATOM 785 O O . GLY A 1 94 ? -9.146 -1.618 8.875 1.00 93.12 94 GLY A O 1
ATOM 786 N N . MET A 1 95 ? -8.102 -3.604 8.785 1.00 94.00 95 MET A N 1
ATOM 787 C CA . MET A 1 95 ? -9.250 -4.413 9.201 1.00 94.00 95 MET A CA 1
ATOM 788 C C . MET A 1 95 ? -9.749 -4.020 10.597 1.00 94.00 95 MET A C 1
ATOM 790 O O . MET A 1 95 ? -10.952 -3.860 10.788 1.00 94.00 95 MET A O 1
ATOM 794 N N . MET A 1 96 ? -8.847 -3.849 11.567 1.00 92.69 96 MET A N 1
ATOM 795 C CA . MET A 1 96 ? -9.217 -3.463 12.932 1.00 92.69 96 MET A CA 1
ATOM 796 C C . MET A 1 96 ? -9.792 -2.052 12.989 1.00 92.69 96 MET A C 1
ATOM 798 O O . MET A 1 96 ? -10.821 -1.838 13.625 1.00 92.69 96 MET A O 1
ATOM 802 N N . ILE A 1 97 ? -9.162 -1.106 12.291 1.00 90.94 97 ILE A N 1
ATOM 803 C CA . ILE A 1 97 ? -9.658 0.265 12.188 1.00 90.94 97 ILE A CA 1
ATOM 804 C C . ILE A 1 97 ? -11.055 0.269 11.562 1.00 90.94 97 ILE A C 1
ATOM 806 O O . ILE A 1 97 ? -11.975 0.818 12.153 1.00 90.94 97 ILE A O 1
ATOM 810 N N . GLY A 1 98 ? -11.237 -0.389 10.416 1.00 88.94 98 GLY A N 1
ATOM 811 C CA . GLY A 1 98 ? -12.525 -0.425 9.724 1.00 88.94 98 GLY A CA 1
ATOM 812 C C . GLY A 1 98 ? -13.629 -1.149 10.501 1.00 88.94 98 GLY A C 1
ATOM 813 O O . GLY A 1 98 ? -14.798 -0.823 10.328 1.00 88.94 98 GLY A O 1
ATOM 814 N N . TYR A 1 99 ? -13.281 -2.114 11.359 1.00 90.19 99 TYR A N 1
ATOM 815 C CA . TYR A 1 99 ? -14.261 -2.871 12.140 1.00 90.19 99 TYR A CA 1
ATOM 816 C C . TYR A 1 99 ? -14.648 -2.191 13.461 1.00 90.19 99 TYR A C 1
ATOM 818 O O . TYR A 1 99 ? -15.814 -2.229 13.843 1.00 90.19 99 TYR A O 1
ATOM 826 N N . TYR A 1 100 ? -13.690 -1.588 14.173 1.00 86.69 100 TYR A N 1
ATOM 827 C CA . TYR A 1 100 ? -13.918 -1.022 15.511 1.00 86.69 100 TYR A CA 1
ATOM 828 C C . TYR A 1 100 ? -14.052 0.507 15.530 1.00 86.69 100 TYR A C 1
ATOM 830 O O . TYR A 1 100 ? -14.554 1.064 16.507 1.00 86.69 100 TYR A O 1
ATOM 838 N N . HIS A 1 101 ? -13.625 1.203 14.474 1.00 78.25 101 HIS A N 1
ATOM 839 C CA . HIS A 1 101 ? -13.629 2.663 14.409 1.00 78.25 101 HIS A CA 1
ATOM 840 C C . HIS A 1 101 ? -14.372 3.172 13.171 1.00 78.25 101 HIS A C 1
ATOM 842 O O . HIS A 1 101 ? -13.765 3.505 12.159 1.00 78.25 101 HIS A O 1
ATOM 848 N N . GLU A 1 102 ? -15.695 3.319 13.287 1.00 69.50 102 GLU A N 1
ATOM 849 C CA . GLU A 1 102 ? -16.518 3.913 12.221 1.00 69.50 102 GLU A CA 1
ATOM 850 C C . GLU A 1 102 ? -16.222 5.403 11.997 1.00 69.50 102 GLU A C 1
ATOM 852 O O . GLU A 1 102 ? -16.293 5.886 10.872 1.00 69.50 102 GLU A O 1
ATOM 857 N N . LYS A 1 103 ? -15.901 6.154 13.061 1.00 75.94 103 LYS A N 1
ATOM 858 C CA . LYS A 1 103 ? -15.566 7.584 12.980 1.00 75.94 103 LYS A CA 1
ATOM 859 C C . LYS A 1 103 ? -14.409 7.924 13.903 1.00 75.94 103 LYS A C 1
ATOM 861 O O . LYS A 1 103 ? -14.473 7.702 15.113 1.00 75.94 103 LYS A O 1
ATOM 866 N N . PHE A 1 104 ? -13.366 8.523 13.339 1.00 80.88 104 PHE A N 1
ATOM 867 C CA . PHE A 1 104 ? -12.258 9.048 14.127 1.00 80.88 104 PHE A CA 1
ATOM 868 C C . PHE A 1 104 ? -12.635 10.370 14.789 1.00 80.88 104 PHE A C 1
ATOM 870 O O . PHE A 1 104 ? -13.303 11.223 14.205 1.00 80.88 104 PHE A O 1
ATOM 877 N N . ASN A 1 105 ? -12.162 10.566 16.021 1.00 84.44 105 ASN A N 1
ATOM 878 C CA . ASN A 1 105 ? -12.248 11.868 16.668 1.00 84.44 105 ASN A CA 1
ATOM 879 C C . ASN A 1 105 ? -11.409 12.881 15.861 1.00 84.44 105 ASN A C 1
ATOM 881 O O . ASN A 1 105 ? -10.201 12.666 15.735 1.00 84.44 105 ASN A O 1
ATOM 885 N N . PRO A 1 106 ? -11.984 14.003 15.385 1.00 85.62 106 PRO A N 1
ATOM 886 C CA . PRO A 1 106 ? -11.257 14.986 14.581 1.00 85.62 106 PRO A CA 1
ATOM 887 C C . PRO A 1 106 ? -9.982 15.517 15.244 1.00 85.62 106 PRO A C 1
ATOM 889 O O . PRO A 1 106 ? -9.061 15.939 14.556 1.00 85.62 106 PRO A O 1
ATOM 892 N N . LYS A 1 107 ? -9.882 15.462 16.580 1.00 89.00 107 LYS A N 1
ATOM 893 C CA . LYS A 1 107 ? -8.680 15.870 17.321 1.00 89.00 107 LYS A CA 1
ATOM 894 C C . LYS A 1 107 ? -7.438 15.040 16.976 1.00 89.00 107 LYS A C 1
ATOM 896 O O . LYS A 1 107 ? -6.330 15.548 17.130 1.00 89.00 107 LYS A O 1
ATOM 901 N N . TRP A 1 108 ? -7.591 13.810 16.477 1.00 90.94 108 TRP A N 1
ATOM 902 C CA . TRP A 1 108 ? -6.460 12.986 16.035 1.00 90.94 108 TRP A CA 1
ATOM 903 C C . TRP A 1 108 ? -5.695 13.603 14.859 1.00 90.94 108 TRP A C 1
ATOM 905 O O . TRP A 1 108 ? -4.531 13.252 14.651 1.00 90.94 108 TRP A O 1
ATOM 915 N N . ILE A 1 109 ? -6.279 14.567 14.135 1.00 92.25 109 ILE A N 1
ATOM 916 C CA . ILE A 1 109 ? -5.578 15.308 13.080 1.00 92.25 109 ILE A CA 1
ATOM 917 C C . ILE A 1 109 ? -4.363 16.076 13.615 1.00 92.25 109 ILE A C 1
ATOM 919 O O . ILE A 1 109 ? -3.336 16.137 12.946 1.00 92.25 109 ILE A O 1
ATOM 923 N N . PHE A 1 110 ? -4.433 16.590 14.850 1.00 93.00 110 PHE A N 1
ATOM 924 C CA . PHE A 1 110 ? -3.337 17.341 15.471 1.00 93.00 110 PHE A CA 1
ATOM 925 C C . PHE A 1 110 ? -2.127 16.468 15.811 1.00 93.00 110 PHE A C 1
ATOM 927 O O . PHE A 1 110 ? -1.047 17.002 16.032 1.00 93.00 110 PHE A O 1
ATOM 934 N N . LEU A 1 111 ? -2.295 15.144 15.845 1.00 93.31 111 LEU A N 1
ATOM 935 C CA . LEU A 1 111 ? -1.197 14.195 16.013 1.00 93.31 111 LEU A CA 1
ATOM 936 C C . LEU A 1 111 ? -0.778 13.580 14.674 1.00 93.31 111 LEU A C 1
ATOM 938 O O . LEU A 1 111 ? 0.405 13.542 14.350 1.00 93.31 111 LEU A O 1
ATOM 942 N N . SER A 1 112 ? -1.744 13.102 13.891 1.00 94.12 112 SER A N 1
ATOM 943 C CA . SER A 1 112 ? -1.486 12.363 12.651 1.00 94.12 112 SER A CA 1
ATOM 944 C C . SER A 1 112 ? -0.882 13.234 11.547 1.00 94.12 112 SER A C 1
ATOM 946 O O . SER A 1 112 ? 0.095 12.819 10.923 1.00 94.12 112 SER A O 1
ATOM 948 N N . LEU A 1 113 ? -1.375 14.460 11.348 1.00 93.69 113 LEU A N 1
ATOM 949 C CA . LEU A 1 113 ? -0.888 15.337 10.283 1.00 93.69 113 LEU A CA 1
ATOM 950 C C . LEU A 1 113 ? 0.574 15.780 10.499 1.00 93.69 113 LEU A C 1
ATOM 952 O O . LEU A 1 113 ? 1.352 15.681 9.549 1.00 93.69 113 LEU A O 1
ATOM 956 N N . PRO A 1 114 ? 1.014 16.189 11.711 1.00 93.88 114 PRO A N 1
ATOM 957 C CA . PRO A 1 114 ? 2.433 16.439 11.968 1.00 93.88 114 PRO A CA 1
ATOM 958 C C . PRO A 1 114 ? 3.328 15.227 11.717 1.00 93.88 114 PRO A C 1
ATOM 960 O O . PRO A 1 114 ? 4.430 15.401 11.207 1.00 93.88 114 PRO A O 1
ATOM 963 N N . VAL A 1 115 ? 2.865 14.009 12.022 1.00 93.00 115 VAL A N 1
ATOM 964 C CA . VAL A 1 115 ? 3.617 12.780 11.723 1.00 93.00 115 VAL A CA 1
ATOM 965 C C . VAL A 1 115 ? 3.778 12.612 10.212 1.00 93.00 115 VAL A C 1
ATOM 967 O O . VAL A 1 115 ? 4.895 12.396 9.749 1.00 93.00 115 VAL A O 1
ATOM 970 N N . VAL A 1 116 ? 2.708 12.783 9.428 1.00 92.81 116 VAL A N 1
ATOM 971 C CA . VAL A 1 116 ? 2.787 12.735 7.956 1.00 92.81 116 VAL A CA 1
ATOM 972 C C . VAL A 1 116 ? 3.776 13.778 7.431 1.00 92.81 116 VAL A C 1
ATOM 974 O O . VAL A 1 116 ? 4.688 13.432 6.684 1.00 92.81 116 VAL A O 1
ATOM 977 N N . ILE A 1 117 ? 3.649 15.037 7.862 1.00 90.75 117 ILE A N 1
ATOM 978 C CA . ILE A 1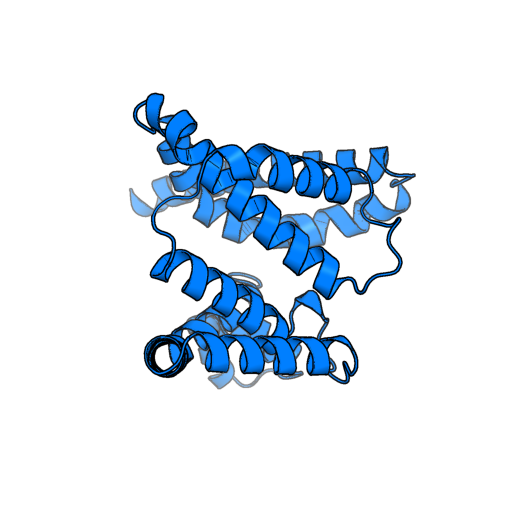 117 ? 4.536 16.132 7.440 1.00 90.75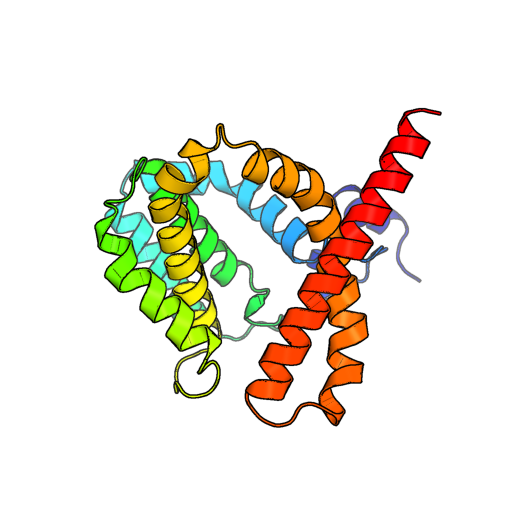 117 ILE A CA 1
ATOM 979 C C . ILE A 1 117 ? 5.990 15.824 7.810 1.00 90.75 117 ILE A C 1
ATOM 981 O O . ILE A 1 117 ? 6.880 15.973 6.977 1.00 90.75 117 ILE A O 1
ATOM 985 N N . PHE A 1 118 ? 6.236 15.351 9.031 1.00 89.50 118 PHE A N 1
ATOM 986 C CA . PHE A 1 118 ? 7.569 14.985 9.492 1.00 89.50 118 PHE A CA 1
ATOM 987 C C . PHE A 1 118 ? 8.190 13.888 8.617 1.00 89.50 118 PHE A C 1
ATOM 989 O O . PHE A 1 118 ? 9.322 14.034 8.167 1.00 89.50 118 PHE A O 1
ATOM 996 N N . PHE A 1 119 ? 7.457 12.813 8.317 1.00 86.00 119 PHE A N 1
ATOM 997 C CA . PHE A 1 119 ? 7.971 11.724 7.481 1.00 86.00 119 PHE A CA 1
ATOM 998 C C . PHE A 1 119 ? 8.150 12.120 6.009 1.00 86.00 119 PHE A C 1
ATOM 1000 O O . PHE A 1 119 ? 9.066 11.610 5.367 1.00 86.00 119 PHE A O 1
ATOM 1007 N N . VAL A 1 120 ? 7.332 13.040 5.485 1.00 83.56 120 VAL A N 1
ATOM 1008 C CA . VAL A 1 120 ? 7.473 13.580 4.119 1.00 83.56 120 VAL A CA 1
ATOM 1009 C C . VAL A 1 120 ? 8.673 14.524 4.010 1.00 83.56 120 VAL A C 1
ATOM 1011 O O . VAL A 1 120 ? 9.413 14.464 3.032 1.00 83.56 120 VAL A O 1
ATOM 1014 N N . LEU A 1 121 ? 8.899 15.378 5.012 1.00 83.00 121 LEU A N 1
ATOM 1015 C CA . LEU A 1 121 ? 9.991 16.356 5.004 1.00 83.00 121 LEU A CA 1
ATOM 1016 C C . LEU A 1 121 ? 11.319 15.795 5.527 1.00 83.00 121 LEU A C 1
ATOM 1018 O O . LEU A 1 121 ? 12.369 16.380 5.267 1.00 83.00 121 LEU A O 1
ATOM 1022 N N . CYS A 1 122 ? 11.304 14.692 6.279 1.00 76.75 122 CYS A N 1
ATOM 1023 C CA . CYS A 1 122 ? 12.493 14.069 6.873 1.00 76.75 122 CYS A CA 1
ATOM 1024 C C . CYS A 1 122 ? 12.565 12.530 6.689 1.00 76.75 122 CYS A C 1
ATOM 1026 O O . CYS A 1 122 ? 12.890 11.823 7.649 1.00 76.75 122 CYS A O 1
ATOM 1028 N N . PRO A 1 123 ? 12.351 11.962 5.482 1.00 65.94 123 PRO A N 1
ATOM 1029 C CA . PRO A 1 123 ? 12.315 10.507 5.252 1.00 65.94 123 PRO A CA 1
ATOM 1030 C C . PRO A 1 123 ? 13.561 9.732 5.734 1.00 65.94 123 PRO A C 1
ATOM 1032 O O . PRO A 1 123 ? 13.464 8.586 6.194 1.00 65.94 123 PRO A O 1
ATOM 1035 N N . PHE A 1 124 ? 14.746 10.348 5.682 1.00 65.38 124 PHE A N 1
ATOM 1036 C CA . PHE A 1 124 ? 16.025 9.668 5.938 1.00 65.38 124 PHE A CA 1
ATOM 1037 C C . PHE A 1 124 ? 16.614 9.892 7.339 1.00 65.38 124 PHE A C 1
ATOM 1039 O O . PHE A 1 124 ? 17.580 9.223 7.688 1.00 65.38 124 PHE A O 1
ATOM 1046 N N . ALA A 1 125 ? 16.040 10.776 8.161 1.00 65.50 125 ALA A N 1
ATOM 1047 C CA . ALA A 1 125 ? 16.692 11.222 9.399 1.00 65.50 125 ALA A CA 1
ATOM 1048 C C . ALA A 1 125 ? 16.559 10.245 10.585 1.00 65.50 125 ALA A C 1
ATOM 1050 O O . ALA A 1 125 ? 17.341 10.320 11.529 1.00 65.50 125 ALA A O 1
ATOM 1051 N N . LEU A 1 126 ? 15.581 9.331 10.563 1.00 74.19 126 LEU A N 1
ATOM 1052 C CA . LEU A 1 126 ? 15.344 8.416 11.683 1.00 74.19 126 LEU A CA 1
ATOM 1053 C C . LEU A 1 126 ? 16.099 7.081 11.531 1.00 74.19 126 LEU A C 1
ATOM 1055 O O . LEU A 1 126 ? 15.917 6.419 10.499 1.00 74.19 126 LEU A O 1
ATOM 1059 N N . PRO A 1 127 ? 16.835 6.619 12.564 1.00 80.12 127 PRO A N 1
ATOM 1060 C CA . PRO A 1 127 ? 17.516 5.322 12.593 1.00 80.12 127 PRO A CA 1
ATOM 1061 C C . PRO A 1 127 ? 16.546 4.180 12.953 1.00 80.12 127 PRO A C 1
ATOM 1063 O O . PRO A 1 127 ? 16.801 3.378 13.845 1.00 80.12 127 PRO A O 1
ATOM 1066 N N . ILE A 1 128 ? 15.394 4.129 12.285 1.00 83.62 128 ILE A N 1
ATOM 1067 C CA . ILE A 1 128 ? 14.400 3.057 12.436 1.00 83.62 128 ILE A CA 1
ATOM 1068 C C . ILE A 1 128 ? 14.261 2.290 11.123 1.00 83.62 128 ILE A C 1
ATOM 1070 O O . ILE A 1 128 ? 14.550 2.833 10.051 1.00 83.62 128 ILE A O 1
ATOM 1074 N N . SER A 1 129 ? 13.808 1.037 11.196 1.00 85.50 129 SER A N 1
ATOM 1075 C CA . SER A 1 129 ? 13.653 0.197 10.007 1.00 85.50 129 SER A CA 1
ATOM 1076 C C . SER A 1 129 ? 12.680 0.826 9.004 1.00 85.50 129 SER A C 1
ATOM 1078 O O . SER A 1 129 ? 11.646 1.389 9.370 1.00 85.50 129 SER A O 1
ATOM 1080 N N . THR A 1 130 ? 12.995 0.719 7.713 1.00 83.75 130 THR A N 1
ATOM 1081 C CA . THR A 1 130 ? 12.164 1.286 6.639 1.00 83.75 130 THR A CA 1
ATOM 1082 C C . THR A 1 130 ? 10.732 0.743 6.671 1.00 83.75 130 THR A C 1
ATOM 1084 O O . THR A 1 130 ? 9.795 1.504 6.450 1.00 83.75 130 THR A O 1
ATOM 1087 N N . GLY A 1 131 ? 10.540 -0.534 7.027 1.00 86.50 131 GLY A N 1
ATOM 1088 C CA . GLY A 1 131 ? 9.207 -1.128 7.194 1.00 86.50 131 GLY A CA 1
ATOM 1089 C C . GLY A 1 131 ? 8.367 -0.444 8.281 1.00 86.50 131 GLY A C 1
ATOM 1090 O O . GLY A 1 131 ? 7.190 -0.159 8.054 1.00 86.50 131 GLY A O 1
ATOM 1091 N N . LEU A 1 132 ? 8.976 -0.073 9.419 1.00 90.06 132 LEU A N 1
ATOM 1092 C CA . LEU A 1 132 ? 8.289 0.706 10.458 1.00 90.06 132 LEU A CA 1
ATOM 1093 C C . LEU A 1 132 ? 7.926 2.100 9.975 1.00 90.06 132 LEU A C 1
ATOM 1095 O O . LEU A 1 132 ? 6.809 2.539 10.227 1.00 90.06 132 LEU A O 1
ATOM 1099 N N . LYS A 1 133 ? 8.834 2.781 9.265 1.00 88.94 133 LYS A N 1
ATOM 1100 C CA . LYS A 1 133 ? 8.545 4.106 8.693 1.00 88.94 133 LYS A CA 1
ATOM 1101 C C . LYS A 1 133 ? 7.310 4.052 7.800 1.00 88.94 133 LYS A C 1
ATOM 1103 O O . LYS A 1 133 ? 6.413 4.870 7.966 1.00 88.94 133 LYS A O 1
ATOM 1108 N N . ILE A 1 134 ? 7.257 3.066 6.900 1.00 88.56 134 ILE A N 1
ATOM 1109 C CA . ILE A 1 134 ? 6.134 2.863 5.978 1.00 88.56 134 ILE A CA 1
ATOM 1110 C C . ILE A 1 134 ? 4.843 2.599 6.758 1.00 88.56 134 ILE A C 1
ATOM 1112 O O . ILE A 1 134 ? 3.849 3.269 6.506 1.00 88.56 134 ILE A O 1
ATOM 1116 N N . THR A 1 135 ? 4.870 1.696 7.741 1.00 92.12 135 THR A N 1
ATOM 1117 C CA . THR A 1 135 ? 3.681 1.355 8.541 1.00 92.12 135 THR A CA 1
ATOM 1118 C C . THR A 1 135 ? 3.163 2.564 9.329 1.00 92.12 135 THR A C 1
ATOM 1120 O O . THR A 1 135 ? 1.972 2.864 9.296 1.00 92.12 135 THR A O 1
ATOM 1123 N N . ILE A 1 136 ? 4.053 3.301 10.004 1.00 92.31 136 ILE A N 1
ATOM 1124 C CA . ILE A 1 136 ? 3.695 4.504 10.773 1.00 92.31 136 ILE A CA 1
ATOM 1125 C C . ILE A 1 136 ? 3.117 5.575 9.846 1.00 92.31 136 ILE A C 1
ATOM 1127 O O . ILE A 1 136 ? 2.073 6.151 10.152 1.00 92.31 136 ILE A O 1
ATOM 1131 N N . LEU A 1 137 ? 3.770 5.822 8.707 1.00 91.75 137 LEU A N 1
ATOM 1132 C CA . LEU A 1 137 ? 3.310 6.793 7.721 1.00 91.75 137 LEU A CA 1
ATOM 1133 C C . LEU A 1 137 ? 1.945 6.402 7.146 1.00 91.75 137 LEU A C 1
ATOM 1135 O O . LEU A 1 137 ? 1.075 7.261 7.054 1.00 91.75 137 LEU A O 1
ATOM 1139 N N . ALA A 1 138 ? 1.730 5.129 6.810 1.00 91.56 138 ALA A N 1
ATOM 1140 C CA . ALA A 1 138 ? 0.462 4.638 6.277 1.00 91.56 138 ALA A CA 1
ATOM 1141 C C . ALA A 1 138 ? -0.690 4.840 7.273 1.00 91.56 138 ALA A C 1
ATOM 1143 O O . ALA A 1 138 ? -1.731 5.386 6.909 1.00 91.56 138 ALA A O 1
ATOM 1144 N N . VAL A 1 139 ? -0.486 4.479 8.545 1.00 93.06 139 VAL A N 1
ATOM 1145 C CA . VAL A 1 139 ? -1.494 4.669 9.601 1.00 93.06 139 VAL A CA 1
ATOM 1146 C C . VAL A 1 139 ? -1.759 6.154 9.855 1.00 93.06 139 VAL A C 1
ATOM 1148 O O . VAL A 1 139 ? -2.915 6.568 9.927 1.00 93.06 139 VAL A O 1
ATOM 1151 N N . ALA A 1 140 ? -0.714 6.981 9.949 1.00 94.12 140 ALA A N 1
ATOM 1152 C CA . ALA A 1 140 ? -0.864 8.421 10.153 1.00 94.12 140 ALA A CA 1
ATOM 1153 C C . ALA A 1 140 ? -1.576 9.099 8.972 1.00 94.12 140 ALA A C 1
ATOM 1155 O O . ALA A 1 140 ? -2.451 9.944 9.176 1.00 94.12 140 ALA A O 1
ATOM 1156 N N . PHE A 1 141 ? -1.244 8.705 7.742 1.00 93.00 141 PHE A N 1
ATOM 1157 C CA . PHE A 1 141 ? -1.899 9.198 6.536 1.00 93.00 141 PHE A CA 1
ATOM 1158 C C . PHE A 1 141 ? -3.381 8.819 6.515 1.00 93.00 141 PHE A C 1
ATOM 1160 O O . PHE A 1 141 ? -4.228 9.688 6.313 1.00 93.00 141 PHE A O 1
ATOM 1167 N N . TRP A 1 142 ? -3.704 7.558 6.816 1.00 91.44 142 TRP A N 1
ATOM 1168 C CA . TRP A 1 142 ? -5.086 7.090 6.895 1.00 91.44 142 TRP A CA 1
ATOM 1169 C C . TRP A 1 142 ? -5.900 7.855 7.944 1.00 91.44 142 TRP A C 1
ATOM 1171 O O . TRP A 1 142 ? -6.974 8.362 7.634 1.00 91.44 142 TRP A O 1
ATOM 1181 N N . ILE A 1 143 ? -5.380 8.005 9.168 1.00 92.12 143 ILE A N 1
ATOM 1182 C CA . ILE A 1 143 ? -6.059 8.757 10.237 1.00 92.12 143 ILE A CA 1
ATOM 1183 C C . ILE A 1 143 ? -6.259 10.221 9.829 1.00 92.12 143 ILE A C 1
ATOM 1185 O O . ILE A 1 143 ? -7.328 10.777 10.076 1.00 92.12 143 ILE A O 1
ATOM 1189 N N . SER A 1 144 ? -5.270 10.840 9.175 1.00 92.25 144 SER A N 1
ATOM 1190 C CA . SER A 1 144 ? -5.389 12.217 8.677 1.00 92.25 144 SER A CA 1
ATOM 1191 C C . SER A 1 144 ? -6.517 12.333 7.650 1.00 92.25 144 SER A C 1
ATOM 1193 O O . SER A 1 144 ? -7.346 13.236 7.751 1.00 92.25 144 SER A O 1
ATOM 1195 N N . ALA A 1 145 ? -6.587 11.398 6.697 1.00 89.12 145 ALA A N 1
ATOM 1196 C CA . ALA A 1 145 ? -7.640 11.349 5.687 1.00 89.12 145 ALA A CA 1
ATOM 1197 C C . ALA A 1 145 ? -9.028 11.117 6.310 1.00 89.12 145 ALA A C 1
ATOM 1199 O O . ALA A 1 145 ? -9.960 11.857 6.003 1.00 89.12 145 ALA A O 1
ATOM 1200 N N . ALA A 1 146 ? -9.151 10.172 7.248 1.00 89.31 146 ALA A N 1
ATOM 1201 C CA . ALA A 1 146 ? -10.396 9.890 7.965 1.00 89.31 146 ALA A CA 1
ATOM 1202 C C . ALA A 1 146 ? -10.870 11.086 8.813 1.00 89.31 146 ALA A C 1
ATOM 1204 O O . ALA A 1 146 ? -12.057 11.390 8.866 1.00 89.31 146 ALA A O 1
ATOM 1205 N N . CYS A 1 147 ? -9.955 11.832 9.442 1.00 90.06 147 CYS A N 1
ATOM 1206 C CA . CYS A 1 147 ? -10.314 13.062 10.159 1.00 90.06 147 CYS A CA 1
ATOM 1207 C C . CYS A 1 147 ? -10.791 14.185 9.221 1.00 90.06 147 CYS A C 1
ATOM 1209 O O . CYS A 1 147 ? -11.549 15.057 9.647 1.00 90.06 147 CYS A O 1
ATOM 1211 N N . LEU A 1 148 ? -10.324 14.192 7.968 1.00 86.88 148 LEU A N 1
ATOM 1212 C CA . LEU A 1 148 ? -10.689 15.183 6.952 1.00 86.88 148 LEU A CA 1
ATOM 1213 C C . LEU A 1 148 ? -11.968 14.821 6.188 1.00 86.88 148 LEU A C 1
ATOM 1215 O O . LEU A 1 148 ? -12.565 15.710 5.580 1.00 86.88 148 LEU A O 1
ATOM 1219 N N . GLU A 1 149 ? -12.420 13.569 6.250 1.00 84.56 149 GLU A N 1
ATOM 1220 C CA . GLU A 1 149 ? -13.637 13.079 5.591 1.00 84.56 149 GLU A CA 1
ATOM 1221 C C . GLU A 1 149 ? -14.852 14.007 5.801 1.00 84.56 149 GLU A C 1
ATOM 1223 O O . GLU A 1 149 ? -15.399 14.470 4.796 1.00 84.56 149 GLU A O 1
ATOM 1228 N N . PRO A 1 150 ? -15.210 14.453 7.029 1.00 82.44 150 PRO A N 1
ATOM 1229 C CA . PRO A 1 150 ? -16.370 15.329 7.225 1.00 82.44 150 PRO A CA 1
ATOM 1230 C C . PRO A 1 150 ? -16.236 16.700 6.550 1.00 82.44 150 PRO A C 1
ATOM 1232 O O . PRO A 1 150 ? -17.232 17.374 6.297 1.00 82.44 150 PRO A O 1
ATOM 1235 N N . VAL A 1 151 ? -15.009 17.166 6.304 1.00 82.62 151 VAL A N 1
ATOM 1236 C CA . VAL A 1 151 ? -14.747 18.424 5.590 1.00 82.62 151 VAL A CA 1
ATOM 1237 C C . VAL A 1 151 ? -14.866 18.206 4.086 1.00 82.62 151 VAL A C 1
ATOM 1239 O O . VAL A 1 151 ? -15.456 19.034 3.393 1.00 82.62 151 VAL A O 1
ATOM 1242 N N . LEU A 1 152 ? -14.349 17.082 3.591 1.00 77.00 152 LEU A N 1
ATOM 1243 C CA . LEU A 1 152 ? -14.380 16.716 2.177 1.00 77.00 152 LEU A CA 1
ATOM 1244 C C . LEU A 1 152 ? -15.808 16.400 1.696 1.00 77.00 152 LEU A C 1
ATOM 1246 O O . LEU A 1 152 ? -16.157 16.696 0.551 1.00 77.00 152 LEU A O 1
ATOM 1250 N N . GLU A 1 153 ? -16.666 15.881 2.576 1.00 80.31 153 GLU A N 1
ATOM 1251 C CA . GLU A 1 153 ? -18.072 15.595 2.271 1.00 80.31 153 GLU A CA 1
ATOM 1252 C C . GLU A 1 153 ? -18.962 16.846 2.175 1.00 80.31 153 GLU A C 1
ATOM 1254 O O . GLU A 1 153 ? -19.957 16.824 1.446 1.00 80.31 153 GLU A O 1
ATOM 1259 N N . LYS A 1 154 ? -18.590 17.977 2.804 1.00 78.56 154 LYS A N 1
ATOM 1260 C CA . LYS A 1 154 ? -19.377 19.234 2.754 1.00 78.56 154 LYS A CA 1
ATOM 1261 C C . LYS A 1 154 ? -19.618 19.752 1.330 1.00 78.56 154 LYS A C 1
ATOM 1263 O O . LYS A 1 154 ? -20.594 20.458 1.096 1.00 78.56 154 LYS A O 1
ATOM 1268 N N . GLY A 1 155 ? -18.770 19.385 0.366 1.00 70.19 155 GLY A N 1
ATOM 1269 C CA . GLY A 1 155 ? -18.930 19.697 -1.061 1.00 70.19 155 GLY A CA 1
ATOM 1270 C C . GLY A 1 155 ? -19.821 18.718 -1.842 1.00 70.19 155 GLY A C 1
ATOM 1271 O O . GLY A 1 155 ? -19.606 18.544 -3.044 1.00 70.19 155 GLY A O 1
ATOM 1272 N N . HIS A 1 156 ? -20.754 18.021 -1.179 1.00 72.56 156 HIS A N 1
ATOM 1273 C CA . HIS A 1 156 ? -21.523 16.886 -1.724 1.00 72.56 156 HIS A CA 1
ATOM 1274 C C . HIS A 1 156 ? -20.635 15.761 -2.288 1.00 72.56 156 HIS A C 1
ATOM 1276 O O . HIS A 1 156 ? -21.038 15.024 -3.188 1.00 72.56 156 HIS A O 1
ATOM 1282 N N . GLY A 1 157 ? -19.382 15.685 -1.829 1.00 75.81 157 GLY A N 1
ATOM 1283 C CA . GLY A 1 157 ? -18.397 14.719 -2.308 1.00 75.81 157 GLY A CA 1
ATOM 1284 C C . GLY A 1 157 ? -18.082 14.800 -3.806 1.00 75.81 157 GLY A C 1
ATOM 1285 O O . GLY A 1 157 ? -17.484 13.864 -4.327 1.00 75.81 157 GLY A O 1
ATOM 1286 N N . ARG A 1 158 ? -18.448 15.874 -4.532 1.00 81.44 158 ARG A N 1
ATOM 1287 C CA . ARG A 1 158 ? -18.236 15.946 -5.995 1.00 81.44 158 ARG A CA 1
ATOM 1288 C C . ARG A 1 158 ? -16.758 15.790 -6.355 1.00 81.44 158 ARG A C 1
ATOM 1290 O O . ARG A 1 158 ? -16.432 15.036 -7.261 1.00 81.44 158 ARG A O 1
ATOM 1297 N N . PHE A 1 159 ? -15.876 16.454 -5.611 1.00 81.50 159 PHE A N 1
ATOM 1298 C CA . PHE A 1 159 ? -14.428 16.341 -5.787 1.00 81.50 159 PHE A CA 1
ATOM 1299 C C . PHE A 1 159 ? -13.916 14.916 -5.530 1.00 81.50 159 PHE A C 1
ATOM 1301 O O . PHE A 1 159 ? -13.221 14.354 -6.373 1.00 81.50 159 PHE A O 1
ATOM 1308 N N . LEU A 1 160 ? -14.319 14.307 -4.408 1.00 83.12 160 LEU A N 1
ATOM 1309 C CA . LEU A 1 160 ? -13.956 12.928 -4.069 1.00 83.12 160 LEU A CA 1
ATOM 1310 C C . LEU A 1 160 ? -14.465 11.930 -5.111 1.00 83.12 160 LEU A C 1
ATOM 1312 O O . LEU A 1 160 ? -13.735 11.024 -5.504 1.00 83.12 160 LEU A O 1
ATOM 1316 N N . ARG A 1 161 ? -15.690 12.118 -5.606 1.00 84.00 161 ARG A N 1
ATOM 1317 C CA . ARG A 1 161 ? -16.268 11.301 -6.676 1.00 84.00 161 ARG A CA 1
ATOM 1318 C C . ARG A 1 161 ? -15.464 11.432 -7.968 1.00 84.00 161 ARG A C 1
ATOM 1320 O O . ARG A 1 161 ? -15.159 10.427 -8.594 1.00 84.00 161 ARG A O 1
ATOM 1327 N N . THR A 1 162 ? -15.063 12.646 -8.340 1.00 84.62 162 THR A N 1
ATOM 1328 C CA . THR A 1 16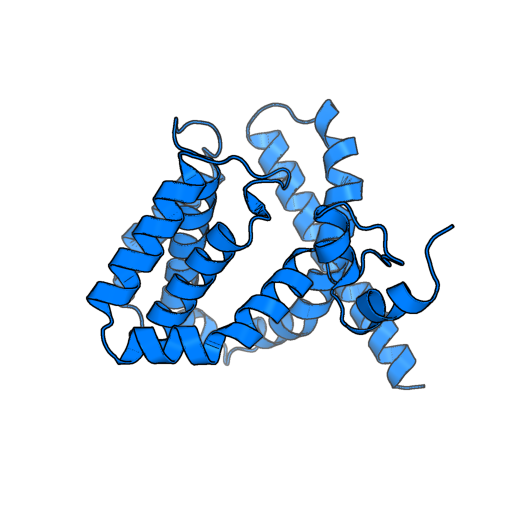2 ? -14.211 12.845 -9.516 1.00 84.62 162 THR A CA 1
ATOM 1329 C C . THR A 1 162 ? -12.868 12.139 -9.355 1.00 84.62 162 THR A C 1
ATOM 1331 O O . THR A 1 162 ? -12.486 11.407 -10.253 1.00 84.62 162 THR A O 1
ATOM 1334 N N . ILE A 1 163 ? -12.165 12.301 -8.228 1.00 84.12 163 ILE A N 1
ATOM 1335 C CA . ILE A 1 163 ? -10.851 11.663 -8.026 1.00 84.12 163 ILE A CA 1
ATOM 1336 C C . ILE A 1 163 ? -10.965 10.139 -7.955 1.00 84.12 163 ILE A C 1
ATOM 1338 O O . ILE A 1 163 ? -10.183 9.436 -8.592 1.00 84.12 163 ILE A O 1
ATOM 1342 N N . SER A 1 164 ? -11.944 9.619 -7.213 1.00 85.69 164 SER A N 1
ATOM 1343 C CA . SER A 1 164 ? -12.153 8.171 -7.084 1.00 85.69 164 SER A CA 1
ATOM 1344 C C . SER A 1 164 ? -12.445 7.507 -8.427 1.00 85.69 164 SER A C 1
ATOM 1346 O O . SER A 1 164 ? -11.963 6.399 -8.654 1.00 85.69 164 SER A O 1
ATOM 1348 N N . ASN A 1 165 ? -13.108 8.205 -9.354 1.00 88.94 165 ASN A N 1
ATOM 1349 C CA . ASN A 1 165 ? -13.328 7.703 -10.708 1.00 88.94 165 ASN A CA 1
ATOM 1350 C C . ASN A 1 165 ? -12.029 7.438 -11.485 1.00 88.94 165 ASN A C 1
ATOM 1352 O O . ASN A 1 165 ? -12.078 6.618 -12.386 1.00 88.94 165 ASN A O 1
ATOM 1356 N N . TYR A 1 166 ? -10.906 8.093 -11.172 1.00 89.56 166 TYR A N 1
ATOM 1357 C CA . TYR A 1 166 ? -9.607 7.854 -11.830 1.00 89.56 166 TYR A CA 1
ATOM 1358 C C . TYR A 1 166 ? -8.659 6.981 -10.995 1.00 89.56 166 TYR A C 1
ATOM 1360 O O . TYR A 1 166 ? -7.535 6.701 -11.410 1.00 89.56 166 TYR A O 1
ATOM 1368 N N . SER A 1 167 ? -9.066 6.597 -9.780 1.00 88.94 167 SER A N 1
ATOM 1369 C CA . SER A 1 167 ? -8.177 5.931 -8.821 1.00 88.94 167 SER A CA 1
ATOM 1370 C C . SER A 1 167 ? -7.651 4.591 -9.335 1.00 88.94 167 SER A C 1
ATOM 1372 O O . SER A 1 167 ? -6.490 4.263 -9.098 1.00 88.94 167 SER A O 1
ATOM 1374 N N . TYR A 1 168 ? -8.474 3.850 -10.080 1.00 87.88 168 TYR A N 1
ATOM 1375 C CA . TYR A 1 168 ? -8.095 2.565 -10.654 1.00 87.88 168 TYR A CA 1
ATOM 1376 C C . TYR A 1 168 ? -7.070 2.724 -11.781 1.00 87.88 168 TYR A C 1
ATOM 1378 O O . TYR A 1 168 ? -6.051 2.043 -11.793 1.00 87.88 168 TYR A O 1
ATOM 1386 N N . GLU A 1 169 ? -7.282 3.663 -12.699 1.00 90.44 169 GLU A N 1
ATOM 1387 C CA . GLU A 1 169 ? -6.367 3.917 -13.811 1.00 90.44 169 GLU A CA 1
ATOM 1388 C C . GLU A 1 169 ? -5.021 4.447 -13.310 1.00 90.44 169 GLU A C 1
ATOM 1390 O O . GLU A 1 169 ? -3.972 3.994 -13.765 1.00 90.44 169 GLU A O 1
ATOM 1395 N N . VAL A 1 170 ? -5.037 5.333 -12.307 1.00 90.25 170 VAL A N 1
ATOM 1396 C CA . VAL A 1 170 ? -3.824 5.769 -11.597 1.00 90.25 170 VAL A CA 1
ATOM 1397 C C . VAL A 1 170 ? -3.123 4.577 -10.936 1.00 90.25 170 VAL A C 1
ATOM 1399 O O . VAL A 1 170 ? -1.908 4.420 -11.076 1.00 90.25 170 VAL A O 1
ATOM 1402 N N . PHE A 1 171 ? -3.875 3.694 -10.272 1.00 87.31 171 PHE A N 1
ATOM 1403 C CA . PHE A 1 171 ? -3.343 2.460 -9.693 1.00 87.31 171 PHE A CA 1
ATOM 1404 C C . PHE A 1 171 ? -2.735 1.518 -10.747 1.00 87.31 171 PHE A C 1
ATOM 1406 O O . PHE A 1 171 ? -1.769 0.825 -10.451 1.00 87.31 171 PHE A O 1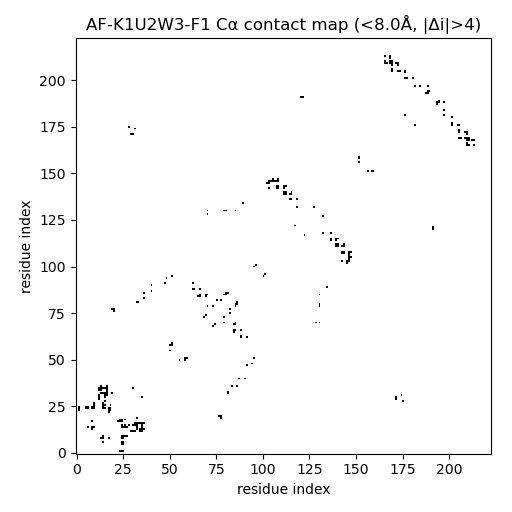
ATOM 1413 N N . LEU A 1 172 ? -3.200 1.511 -11.993 1.00 84.94 172 LEU A N 1
ATOM 1414 C CA . LEU A 1 172 ? -2.570 0.699 -13.038 1.00 84.94 172 LEU A CA 1
ATOM 1415 C C . LEU A 1 172 ? -1.240 1.285 -13.529 1.00 84.94 172 LEU A C 1
ATOM 1417 O O . LEU A 1 172 ? -0.297 0.537 -13.774 1.00 84.94 172 LEU A O 1
ATOM 1421 N N . VAL A 1 173 ? -1.140 2.610 -13.668 1.00 87.69 173 VAL A N 1
ATOM 1422 C CA . VAL A 1 173 ? 0.027 3.247 -14.309 1.00 87.69 173 VAL A CA 1
ATOM 1423 C C . VAL A 1 173 ? 1.135 3.658 -13.339 1.00 87.69 173 VAL A C 1
ATOM 1425 O O . VAL A 1 173 ? 2.263 3.891 -13.773 1.00 87.69 173 VAL A O 1
ATOM 1428 N N . HIS A 1 174 ? 0.854 3.769 -12.036 1.00 88.81 174 HIS A N 1
ATOM 1429 C CA . HIS A 1 174 ? 1.806 4.368 -11.095 1.00 88.81 174 HIS A CA 1
ATOM 1430 C C . HIS A 1 174 ? 3.153 3.641 -11.026 1.00 88.81 174 HIS A C 1
ATOM 1432 O O . HIS A 1 174 ? 4.194 4.293 -11.079 1.00 88.81 174 HIS A O 1
ATOM 1438 N N . HIS A 1 175 ? 3.166 2.309 -10.971 1.00 85.56 175 HIS A N 1
ATOM 1439 C CA . HIS A 1 175 ? 4.421 1.561 -10.938 1.00 85.56 175 HIS A CA 1
ATOM 1440 C C . HIS A 1 175 ? 5.199 1.658 -12.254 1.00 85.56 175 HIS A C 1
ATOM 1442 O O . HIS A 1 175 ? 6.419 1.796 -12.216 1.00 85.56 175 HIS A O 1
ATOM 1448 N N . ILE A 1 176 ? 4.513 1.702 -13.402 1.00 86.00 176 ILE A N 1
ATOM 1449 C CA . ILE A 1 176 ? 5.152 1.942 -14.706 1.00 86.00 176 ILE A CA 1
ATOM 1450 C C . ILE A 1 176 ? 5.896 3.282 -14.681 1.00 86.00 176 ILE A C 1
ATOM 1452 O O . ILE A 1 176 ? 7.053 3.366 -15.094 1.00 86.00 176 ILE A O 1
ATOM 1456 N N . ILE A 1 177 ? 5.254 4.326 -14.151 1.00 90.75 177 ILE A N 1
ATOM 1457 C CA . ILE A 1 177 ? 5.841 5.665 -14.048 1.00 90.75 177 ILE A CA 1
ATOM 1458 C C . ILE A 1 177 ? 7.031 5.661 -13.095 1.00 90.75 177 ILE A C 1
ATOM 1460 O O . ILE A 1 177 ? 8.079 6.177 -13.464 1.00 90.75 177 ILE A O 1
ATOM 1464 N N . ILE A 1 178 ? 6.913 5.046 -11.917 1.00 89.31 178 ILE A N 1
ATOM 1465 C CA . ILE A 1 178 ? 8.013 4.943 -10.946 1.00 89.31 178 ILE A CA 1
ATOM 1466 C C . ILE A 1 178 ? 9.202 4.199 -11.571 1.00 89.31 178 ILE A C 1
ATOM 1468 O O . ILE A 1 178 ? 10.319 4.710 -11.603 1.00 89.31 178 ILE A O 1
ATOM 1472 N N . TYR A 1 179 ? 8.979 3.020 -12.156 1.00 87.94 179 TYR A N 1
ATOM 1473 C CA . TYR A 1 179 ? 10.052 2.226 -12.760 1.00 87.94 179 TYR A CA 1
ATOM 1474 C C . TYR A 1 179 ? 10.692 2.893 -13.977 1.00 87.94 179 TYR A C 1
ATOM 1476 O O . TYR A 1 179 ? 11.865 2.651 -14.271 1.00 87.94 179 TYR A O 1
ATOM 1484 N N . PHE A 1 180 ? 9.964 3.764 -14.674 1.00 90.12 180 PHE A N 1
ATOM 1485 C CA . PHE A 1 180 ? 10.510 4.507 -15.797 1.00 90.12 180 PHE A CA 1
ATOM 1486 C C . PHE A 1 180 ? 11.211 5.806 -15.367 1.00 90.12 180 PHE A C 1
ATOM 1488 O O . PHE A 1 180 ? 12.333 6.080 -15.796 1.00 90.12 180 PHE A O 1
ATOM 1495 N N . ILE A 1 181 ? 10.586 6.621 -14.526 1.00 92.81 181 ILE A N 1
ATOM 1496 C CA . ILE A 1 181 ? 11.055 7.970 -14.203 1.00 92.81 181 ILE A CA 1
ATOM 1497 C C . ILE A 1 181 ? 12.098 7.941 -13.088 1.00 92.81 181 ILE A C 1
ATOM 1499 O O . ILE A 1 181 ? 13.169 8.529 -13.266 1.00 92.81 181 ILE A O 1
ATOM 1503 N N . THR A 1 182 ? 11.850 7.225 -11.984 1.00 91.19 182 THR A N 1
ATOM 1504 C CA . THR A 1 182 ? 12.725 7.263 -10.804 1.00 91.19 182 THR A CA 1
ATOM 1505 C C . THR A 1 182 ? 14.180 6.921 -11.156 1.00 91.19 182 THR A C 1
ATOM 1507 O O . THR A 1 182 ? 15.052 7.739 -10.857 1.00 91.19 182 THR A O 1
ATOM 1510 N N . PRO A 1 183 ? 14.506 5.817 -11.869 1.00 91.69 183 PRO A N 1
ATOM 1511 C CA . PRO A 1 183 ? 15.902 5.479 -12.162 1.00 91.69 183 PRO A CA 1
ATOM 1512 C C . PRO A 1 183 ? 16.629 6.523 -13.019 1.00 91.69 183 PRO A C 1
ATOM 1514 O O . PRO A 1 183 ? 17.833 6.721 -12.867 1.00 91.69 183 PRO A O 1
ATOM 1517 N N . ARG A 1 184 ? 15.900 7.212 -13.906 1.00 91.88 184 ARG A N 1
ATOM 1518 C CA . ARG A 1 184 ? 16.438 8.269 -14.780 1.00 91.88 184 ARG A CA 1
ATOM 1519 C C . ARG A 1 184 ? 16.633 9.586 -14.035 1.00 91.88 184 ARG A C 1
ATOM 1521 O O . ARG A 1 184 ? 17.500 10.370 -14.407 1.00 91.88 184 ARG A O 1
ATOM 1528 N N . ALA A 1 185 ? 15.837 9.824 -12.997 1.00 90.44 185 ALA A N 1
ATOM 1529 C CA . ALA A 1 185 ? 15.913 11.017 -12.171 1.00 90.44 185 ALA A CA 1
ATOM 1530 C C . ALA A 1 185 ? 17.003 10.930 -11.091 1.00 90.44 185 ALA A C 1
ATOM 1532 O O . ALA A 1 185 ? 17.563 11.968 -10.738 1.00 90.44 185 ALA A O 1
ATOM 1533 N N . ILE A 1 186 ? 17.355 9.723 -10.613 1.00 88.94 186 ILE A N 1
ATOM 1534 C CA . ILE A 1 186 ? 18.369 9.496 -9.559 1.00 88.94 186 ILE A CA 1
ATOM 1535 C C . ILE A 1 186 ? 19.655 10.328 -9.750 1.00 88.94 186 ILE A C 1
ATOM 1537 O O . ILE A 1 186 ? 20.064 10.975 -8.786 1.00 88.94 186 ILE A O 1
ATOM 1541 N N . PRO A 1 187 ? 20.284 10.401 -10.945 1.00 89.50 187 PRO A N 1
ATOM 1542 C CA . PRO A 1 187 ? 21.517 11.176 -11.137 1.00 89.50 187 PRO A CA 1
ATOM 1543 C C . PRO A 1 187 ? 21.370 12.685 -10.876 1.00 89.50 187 PRO A C 1
ATOM 1545 O O . PRO A 1 187 ? 22.353 13.369 -10.590 1.00 89.50 187 PRO A O 1
ATOM 1548 N N . TYR A 1 188 ? 20.149 13.212 -10.979 1.00 85.94 188 TYR A N 1
ATOM 1549 C CA . TYR A 1 188 ? 19.828 14.632 -10.826 1.00 85.94 188 TYR A CA 1
ATOM 1550 C C . TYR A 1 188 ? 19.286 14.971 -9.432 1.00 85.94 188 TYR A C 1
ATOM 1552 O O . TYR A 1 188 ? 19.167 16.146 -9.079 1.00 85.94 188 TYR A O 1
ATOM 1560 N N . MET A 1 189 ? 18.969 13.964 -8.617 1.00 82.94 189 MET A N 1
ATOM 1561 C CA . MET A 1 189 ? 18.418 14.164 -7.283 1.00 82.94 189 MET A CA 1
ATOM 1562 C C . MET A 1 189 ? 19.500 14.621 -6.304 1.00 82.94 189 MET A C 1
ATOM 1564 O O . MET A 1 189 ? 20.412 13.872 -5.959 1.00 82.94 189 MET A O 1
ATOM 1568 N N . ARG A 1 190 ? 19.378 15.856 -5.804 1.00 80.56 190 ARG A N 1
ATOM 1569 C CA . ARG A 1 190 ? 20.234 16.389 -4.736 1.00 80.56 190 ARG A CA 1
ATOM 1570 C C . ARG A 1 190 ? 19.389 16.907 -3.577 1.00 80.56 190 ARG A C 1
ATOM 1572 O O . ARG A 1 190 ? 18.633 17.864 -3.725 1.00 80.56 190 ARG A O 1
ATOM 1579 N N . GLY A 1 191 ? 19.552 16.279 -2.413 1.00 81.00 191 GLY A N 1
ATOM 1580 C CA . GLY A 1 191 ? 18.863 16.661 -1.180 1.00 81.00 191 GLY A CA 1
ATOM 1581 C C . GLY A 1 191 ? 17.340 16.479 -1.223 1.00 81.00 191 GLY A C 1
ATOM 1582 O O . GLY A 1 191 ? 16.780 15.911 -2.160 1.00 81.00 191 GLY A O 1
ATOM 1583 N N . MET A 1 192 ? 16.662 16.978 -0.185 1.00 81.25 192 MET A N 1
ATOM 1584 C CA . MET A 1 192 ? 15.214 16.805 0.009 1.00 81.25 192 MET A CA 1
ATOM 1585 C C . MET A 1 192 ? 14.374 17.428 -1.111 1.00 81.25 192 MET A C 1
ATOM 1587 O O . MET A 1 192 ? 13.379 16.854 -1.537 1.00 81.25 192 MET A O 1
ATOM 1591 N N . VAL A 1 193 ? 14.791 18.594 -1.612 1.00 85.00 193 VAL A N 1
ATOM 1592 C CA . VAL A 1 193 ? 14.054 19.329 -2.651 1.00 85.00 193 VAL A CA 1
ATOM 1593 C C . VAL A 1 193 ? 13.991 18.524 -3.948 1.00 85.00 193 VAL A C 1
ATOM 1595 O O . VAL A 1 193 ? 12.937 18.471 -4.571 1.00 85.00 193 VAL A O 1
ATOM 1598 N N . GLY A 1 194 ? 15.079 17.841 -4.323 1.00 87.12 194 GLY A N 1
ATOM 1599 C CA . GLY A 1 194 ? 15.087 16.960 -5.492 1.00 87.12 194 GLY A CA 1
ATOM 1600 C C . GLY A 1 194 ? 14.148 15.761 -5.336 1.00 87.12 194 GLY A C 1
ATOM 1601 O O . GLY A 1 194 ? 13.439 15.421 -6.276 1.00 87.12 194 GLY A O 1
ATOM 1602 N N . VAL A 1 195 ? 14.097 15.159 -4.141 1.00 86.25 195 VAL A N 1
ATOM 1603 C CA . VAL A 1 195 ? 13.192 14.035 -3.828 1.00 86.25 195 VAL A CA 1
ATOM 1604 C C . VAL A 1 195 ? 11.729 14.472 -3.888 1.00 86.25 195 VAL A C 1
ATOM 1606 O O . VAL A 1 195 ? 10.923 13.819 -4.543 1.00 86.25 195 VAL A O 1
ATOM 1609 N N . LEU A 1 196 ? 11.386 15.596 -3.252 1.00 87.81 196 LEU A N 1
ATOM 1610 C CA . LEU A 1 196 ? 10.024 16.136 -3.272 1.00 87.81 196 LEU A CA 1
ATOM 1611 C C . LEU A 1 196 ? 9.616 16.588 -4.677 1.00 87.81 196 LEU A C 1
ATOM 1613 O O . LEU A 1 196 ? 8.489 16.343 -5.095 1.00 87.81 196 LEU A O 1
ATOM 1617 N N . GLY A 1 197 ? 10.533 17.210 -5.422 1.00 90.25 197 GLY A N 1
ATOM 1618 C CA . GLY A 1 197 ? 10.310 17.595 -6.812 1.00 90.25 197 GLY A CA 1
ATOM 1619 C C . GLY A 1 197 ? 10.015 16.387 -7.698 1.00 90.25 197 GLY A C 1
ATOM 1620 O O . GLY A 1 197 ? 9.035 16.408 -8.438 1.00 90.25 197 GLY A O 1
ATOM 1621 N N . LEU A 1 198 ? 10.803 15.313 -7.573 1.00 91.38 198 LEU A N 1
ATOM 1622 C CA . LEU A 1 198 ? 10.548 14.060 -8.284 1.00 91.38 198 LEU A CA 1
ATOM 1623 C C . LEU A 1 198 ? 9.182 13.474 -7.914 1.00 91.38 198 LEU A C 1
ATOM 1625 O O . LEU A 1 198 ? 8.404 13.160 -8.807 1.00 91.38 198 LEU A O 1
ATOM 1629 N N . PHE A 1 199 ? 8.869 13.391 -6.620 1.00 89.75 199 PHE A N 1
ATOM 1630 C CA . PHE A 1 199 ? 7.584 12.876 -6.150 1.00 89.75 199 PHE A CA 1
ATOM 1631 C C . PHE A 1 199 ? 6.396 13.655 -6.742 1.00 89.75 199 PHE A C 1
ATOM 1633 O O . PHE A 1 199 ? 5.430 13.056 -7.207 1.00 89.75 199 PHE A O 1
ATOM 1640 N N . LEU A 1 200 ? 6.476 14.990 -6.797 1.00 91.62 200 LEU A N 1
ATOM 1641 C CA . LEU A 1 200 ? 5.439 15.826 -7.414 1.00 91.62 200 LEU A CA 1
ATOM 1642 C C . LEU A 1 200 ? 5.324 15.608 -8.929 1.00 91.62 200 LEU A C 1
ATOM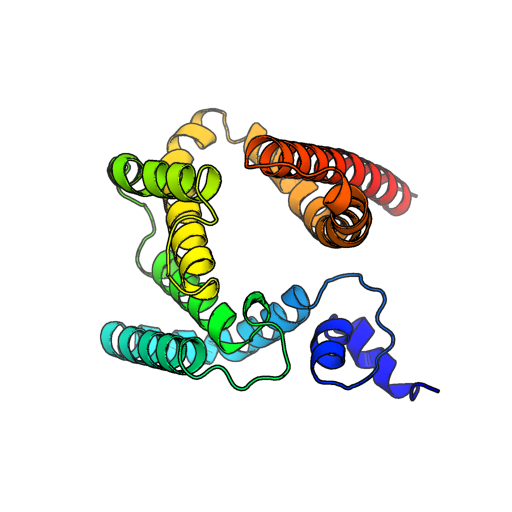 1644 O O . LEU A 1 200 ? 4.213 15.572 -9.457 1.00 91.62 200 LEU A O 1
ATOM 1648 N N . VAL A 1 201 ? 6.452 15.451 -9.629 1.00 93.81 201 VAL A N 1
ATOM 1649 C CA . VAL A 1 201 ? 6.467 15.140 -11.068 1.00 93.81 201 VAL A CA 1
ATOM 1650 C C . VAL A 1 201 ? 5.838 13.774 -11.329 1.00 93.81 201 VAL A C 1
ATOM 1652 O O . VAL A 1 201 ? 5.000 13.651 -12.219 1.00 93.81 201 VAL A O 1
ATOM 1655 N N . GLU A 1 202 ? 6.190 12.762 -10.540 1.00 93.88 202 GLU A N 1
ATOM 1656 C CA . GLU A 1 202 ? 5.616 11.420 -10.636 1.00 93.88 202 GLU A CA 1
ATOM 1657 C C . GLU A 1 202 ? 4.103 11.443 -10.388 1.00 93.88 202 GLU A C 1
ATOM 1659 O O . GLU A 1 202 ? 3.358 10.892 -11.197 1.00 93.88 202 GLU A O 1
ATOM 1664 N N . LEU A 1 203 ? 3.626 12.159 -9.361 1.00 92.94 203 LEU A N 1
ATOM 1665 C CA . LEU A 1 203 ? 2.191 12.343 -9.107 1.00 92.94 203 LEU A CA 1
ATOM 1666 C C . LEU A 1 203 ? 1.463 13.025 -10.272 1.00 92.94 203 LEU A C 1
ATOM 1668 O O . LEU A 1 203 ? 0.361 12.614 -10.641 1.00 92.94 203 LEU A O 1
ATOM 1672 N N . LEU A 1 204 ? 2.065 14.057 -10.868 1.00 94.69 204 LEU A N 1
ATOM 1673 C CA . LEU A 1 204 ? 1.483 14.747 -12.017 1.00 94.69 204 LEU A CA 1
ATOM 1674 C C . LEU A 1 204 ? 1.389 13.817 -13.232 1.00 94.69 204 LEU A C 1
ATOM 1676 O O . LEU A 1 204 ? 0.344 13.748 -13.877 1.00 94.69 204 LEU A O 1
ATOM 1680 N N . LEU A 1 205 ? 2.460 13.078 -13.530 1.00 94.81 205 LEU A N 1
ATOM 1681 C CA . LEU A 1 205 ? 2.479 12.112 -14.628 1.00 94.81 205 LEU A CA 1
ATOM 1682 C C . LEU A 1 205 ? 1.458 10.992 -14.407 1.00 94.81 205 LEU A C 1
ATOM 1684 O O . LEU A 1 205 ? 0.778 10.604 -15.354 1.00 94.81 205 LEU A O 1
ATOM 1688 N N . MET A 1 206 ? 1.305 10.519 -13.166 1.00 94.19 206 MET A N 1
ATOM 1689 C CA . MET A 1 206 ? 0.285 9.537 -12.786 1.00 94.19 206 MET A CA 1
ATOM 1690 C C . MET A 1 206 ? -1.121 10.057 -13.063 1.00 94.19 206 MET A C 1
ATOM 1692 O O . MET A 1 206 ? -1.923 9.344 -13.659 1.00 94.19 206 MET A O 1
ATOM 1696 N N . ALA A 1 207 ? -1.410 11.306 -12.692 1.00 92.38 207 ALA A N 1
ATOM 1697 C CA . ALA A 1 207 ? -2.706 11.921 -12.951 1.00 92.38 207 ALA A CA 1
ATOM 1698 C C . ALA A 1 207 ? -2.989 12.072 -14.457 1.00 92.38 207 ALA A C 1
ATOM 1700 O O . ALA A 1 207 ? -4.079 11.731 -14.914 1.00 92.38 207 ALA A O 1
ATOM 1701 N N . VAL A 1 208 ? -2.007 12.536 -15.240 1.00 93.75 208 VAL A N 1
ATOM 1702 C CA . VAL A 1 208 ? -2.150 12.714 -16.696 1.00 93.75 208 VAL A CA 1
ATOM 1703 C C . VAL A 1 208 ? -2.342 11.373 -17.403 1.00 93.75 208 VAL A C 1
ATOM 1705 O O . VAL A 1 208 ? -3.270 11.227 -18.196 1.00 93.75 208 VAL A O 1
ATOM 1708 N N . LEU A 1 209 ? -1.499 10.380 -17.113 1.00 92.62 209 LEU A N 1
ATOM 1709 C CA . LEU A 1 209 ? -1.598 9.062 -17.742 1.00 92.62 209 LEU A CA 1
ATOM 1710 C C . LEU A 1 209 ? -2.846 8.302 -17.290 1.00 92.62 209 LEU A C 1
ATOM 1712 O O . LEU A 1 209 ? -3.487 7.668 -18.122 1.00 92.62 209 LEU A O 1
ATOM 1716 N N . GLY A 1 210 ? -3.238 8.416 -16.019 1.00 92.06 210 GLY A N 1
ATOM 1717 C CA . GLY A 1 210 ? -4.499 7.865 -15.525 1.00 92.06 210 GLY A CA 1
ATOM 1718 C C . GLY A 1 210 ? -5.711 8.470 -16.240 1.00 92.06 210 GLY A C 1
ATOM 1719 O O . GLY A 1 210 ? -6.611 7.741 -16.651 1.00 92.06 210 GLY A O 1
ATOM 1720 N N . PHE A 1 211 ? -5.710 9.788 -16.474 1.00 92.50 211 PHE A N 1
ATOM 1721 C CA . PHE A 1 211 ? -6.752 10.458 -17.257 1.00 92.50 211 PHE A CA 1
ATOM 1722 C C . PHE A 1 211 ? -6.796 9.968 -18.710 1.00 92.50 211 PHE A C 1
ATOM 1724 O O . PHE A 1 211 ? -7.868 9.629 -19.208 1.00 92.50 211 PHE A O 1
ATOM 1731 N N . LEU A 1 212 ? -5.643 9.902 -19.384 1.00 92.25 212 LEU A N 1
ATOM 1732 C CA . LEU A 1 212 ? -5.557 9.437 -20.771 1.00 92.25 212 LEU A CA 1
ATOM 1733 C C . LEU A 1 212 ? -6.015 7.983 -20.912 1.00 92.25 212 LEU A C 1
ATOM 1735 O O . LEU A 1 212 ? -6.769 7.667 -21.829 1.00 92.25 212 LEU A O 1
ATOM 1739 N N . LEU A 1 213 ? -5.596 7.112 -19.989 1.00 91.31 213 LEU A N 1
ATOM 1740 C CA . LEU A 1 213 ? -6.004 5.711 -19.974 1.00 91.31 213 LEU A CA 1
ATOM 1741 C C . LEU A 1 213 ? -7.519 5.582 -19.812 1.00 91.31 213 LEU A C 1
ATOM 1743 O O . LEU A 1 213 ? -8.146 4.839 -20.566 1.00 91.31 213 LEU A O 1
ATOM 1747 N N . LYS A 1 214 ? -8.109 6.345 -18.885 1.00 91.69 214 LYS A N 1
ATOM 1748 C CA . LYS A 1 214 ? -9.561 6.372 -18.700 1.00 91.69 214 LYS A CA 1
ATOM 1749 C C . LYS A 1 214 ? -10.278 6.832 -19.966 1.00 91.69 214 LYS A C 1
ATOM 1751 O O . LYS A 1 214 ? -11.182 6.156 -20.438 1.00 91.69 214 LYS A O 1
ATOM 1756 N N . PHE A 1 215 ? -9.834 7.945 -20.546 1.00 90.56 215 PHE A N 1
ATOM 1757 C CA . PHE A 1 215 ? -10.424 8.506 -21.760 1.00 90.56 215 PHE A CA 1
ATOM 1758 C C . PHE A 1 215 ? -10.426 7.507 -22.926 1.00 90.56 215 PHE A C 1
ATOM 1760 O O . PHE A 1 215 ? -11.442 7.345 -23.596 1.00 90.56 215 PHE A O 1
ATOM 1767 N N . ILE A 1 216 ? -9.308 6.808 -23.147 1.00 91.00 216 ILE A N 1
ATOM 1768 C CA . ILE A 1 216 ? -9.203 5.782 -24.193 1.00 91.00 216 ILE A CA 1
ATOM 1769 C C . ILE A 1 216 ? -10.106 4.587 -23.867 1.00 91.00 216 ILE A C 1
ATOM 1771 O O . ILE A 1 216 ? -10.826 4.108 -24.739 1.00 91.00 216 ILE A O 1
ATOM 1775 N N . SER A 1 217 ? -10.099 4.124 -22.614 1.00 89.25 217 SER A N 1
ATOM 1776 C CA . SER A 1 217 ? -10.935 3.005 -22.171 1.00 89.25 217 SER A CA 1
ATOM 1777 C C . SER A 1 217 ? -12.422 3.285 -22.392 1.00 89.25 217 SER A C 1
ATOM 1779 O O . SER A 1 217 ? -13.132 2.430 -22.918 1.00 89.25 217 SER A O 1
ATOM 1781 N N . ASP A 1 218 ? -12.888 4.484 -22.044 1.00 89.56 218 ASP A N 1
ATOM 1782 C CA . ASP A 1 218 ? -14.284 4.885 -22.218 1.00 89.56 218 ASP A CA 1
ATOM 1783 C C . ASP A 1 218 ? -14.681 4.901 -23.706 1.00 89.56 218 ASP A C 1
ATOM 1785 O O . ASP A 1 218 ? -15.778 4.470 -24.056 1.00 89.56 218 ASP A O 1
ATOM 1789 N N . GLN A 1 219 ? -13.779 5.326 -24.600 1.00 88.62 219 GLN A N 1
ATOM 1790 C CA . GLN A 1 219 ? -14.012 5.276 -26.048 1.00 88.62 219 GLN A CA 1
ATOM 1791 C C . GLN A 1 219 ? -14.069 3.848 -26.595 1.00 88.62 219 GLN A C 1
ATOM 1793 O O . GLN A 1 219 ? -14.905 3.561 -27.447 1.00 88.62 219 GLN A O 1
ATOM 1798 N N . CYS A 1 220 ? -13.204 2.953 -26.117 1.00 85.44 220 CYS A N 1
ATOM 1799 C CA .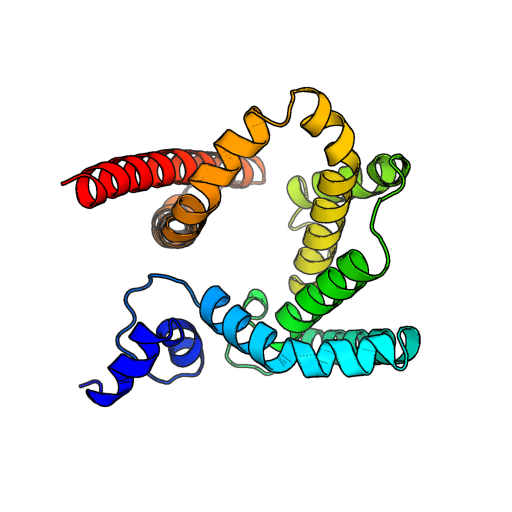 CYS A 1 220 ? -13.187 1.559 -26.560 1.00 85.44 220 CYS A CA 1
ATOM 1800 C C . CYS A 1 220 ? -14.394 0.755 -26.062 1.00 85.44 220 CYS A C 1
ATOM 1802 O O . CYS A 1 220 ? -14.806 -0.173 -26.743 1.00 85.44 220 CYS A O 1
ATOM 1804 N N . ILE A 1 221 ? -14.943 1.083 -24.887 1.00 81.81 221 ILE A N 1
ATOM 1805 C CA . ILE A 1 221 ? -16.137 0.418 -24.335 1.00 81.81 221 ILE A CA 1
ATOM 1806 C C . ILE A 1 221 ? -17.426 0.961 -24.974 1.00 81.81 221 ILE A C 1
ATOM 1808 O O . ILE A 1 221 ? -18.422 0.246 -25.052 1.00 81.81 221 ILE A O 1
ATOM 1812 N N . ALA A 1 222 ? -17.424 2.222 -25.415 1.00 66.00 222 ALA A N 1
ATOM 1813 C CA . ALA A 1 222 ? -18.562 2.844 -26.092 1.00 66.00 222 ALA A CA 1
ATOM 1814 C C . ALA A 1 222 ? -18.679 2.489 -27.591 1.00 66.00 222 ALA A C 1
ATOM 1816 O O . ALA A 1 222 ? -19.693 2.836 -28.201 1.00 66.00 222 ALA A O 1
ATOM 1817 N N . ALA A 1 223 ? -17.659 1.849 -28.172 1.00 52.78 223 ALA A N 1
ATOM 1818 C CA . ALA A 1 223 ? -17.611 1.380 -29.561 1.00 52.78 223 ALA A CA 1
ATOM 1819 C C . ALA A 1 223 ? -18.050 -0.087 -29.680 1.00 52.78 223 ALA A C 1
ATOM 1821 O O . ALA A 1 223 ? -18.712 -0.406 -30.694 1.00 52.78 223 ALA A O 1
#

Solvent-accessible surface area (backbone atoms only — not comparable to full-atom values): 12437 Å² total; per-residue (Å²): 133,79,65,75,78,42,46,56,30,41,79,67,33,30,14,45,36,44,32,65,75,74,44,82,46,61,56,80,78,63,51,44,44,65,47,24,49,47,54,54,50,60,71,47,36,67,59,54,50,51,47,36,73,74,38,47,70,61,41,51,52,50,47,50,49,53,34,51,49,48,67,76,63,66,83,66,95,52,60,73,92,73,32,66,62,56,51,45,40,55,50,50,51,52,51,50,42,67,71,77,47,89,69,65,64,56,72,52,31,78,57,20,44,57,49,35,50,46,49,73,76,43,73,81,77,61,101,61,60,68,65,57,53,51,53,53,42,51,52,22,44,48,49,29,52,56,36,40,43,76,64,57,44,71,65,77,28,53,66,59,52,58,53,57,72,38,46,64,41,25,65,53,44,40,61,58,48,46,70,59,47,50,73,73,44,54,90,73,52,58,70,68,65,33,53,53,51,49,53,53,51,51,52,50,51,28,53,53,52,12,48,53,51,46,55,53,50,54,54,64,73,75,107

Radius of gyration: 19.6 Å; Cα contacts (8 Å, |Δi|>4): 169; chains: 1; bounding box: 43×43×52 Å